Protein AF-A0A1G6GNS3-F1 (afdb_monomer_lite)

Radius of gyration: 24.08 Å; chains: 1; bounding box: 57×50×80 Å

InterPro domains:
  IPR011010 DNA breaking-rejoining enzyme, catalytic core [SSF56349] (171-302)

Structure (mmCIF, N/CA/C/O backbone):
data_AF-A0A1G6GNS3-F1
#
_entry.id   AF-A0A1G6GNS3-F1
#
loop_
_atom_site.group_PDB
_atom_site.id
_atom_site.type_symbol
_atom_site.label_atom_id
_atom_site.label_alt_id
_atom_site.label_comp_id
_atom_site.label_asym_id
_atom_site.label_entity_id
_atom_site.label_seq_id
_atom_site.pdbx_PDB_ins_code
_atom_site.Cartn_x
_atom_site.Cartn_y
_atom_site.Cartn_z
_atom_site.occupancy
_atom_site.B_iso_or_equiv
_atom_site.auth_seq_id
_atom_site.auth_comp_id
_atom_site.auth_asym_id
_atom_site.auth_atom_id
_atom_site.pdbx_PDB_model_num
ATOM 1 N N . MET A 1 1 ? 13.186 29.167 -55.379 1.00 39.12 1 MET A N 1
ATOM 2 C CA . MET A 1 1 ? 11.970 28.478 -54.895 1.00 39.12 1 MET A CA 1
ATOM 3 C C . MET A 1 1 ? 12.341 27.033 -54.637 1.00 39.12 1 MET A C 1
ATOM 5 O O . MET A 1 1 ? 12.667 26.324 -55.576 1.00 39.12 1 MET A O 1
ATOM 9 N N . THR A 1 2 ? 12.370 26.642 -53.368 1.00 31.67 2 THR A N 1
ATOM 10 C CA . THR A 1 2 ? 12.799 25.317 -52.894 1.00 31.67 2 THR A CA 1
ATOM 11 C C . THR A 1 2 ? 11.645 24.776 -52.049 1.00 31.67 2 THR A C 1
ATOM 13 O O . THR A 1 2 ? 11.100 25.558 -51.264 1.00 31.67 2 THR A O 1
ATOM 16 N N . PRO A 1 3 ? 11.202 23.516 -52.208 1.00 32.62 3 PRO A N 1
ATOM 17 C CA . PRO A 1 3 ? 10.013 23.041 -51.509 1.00 32.62 3 PRO A CA 1
ATOM 18 C C . PRO A 1 3 ? 10.276 22.935 -49.996 1.00 32.62 3 PRO A C 1
ATOM 20 O O . PRO A 1 3 ? 11.414 22.674 -49.586 1.00 32.62 3 PRO A O 1
ATOM 23 N N . PRO A 1 4 ? 9.255 23.136 -49.144 1.00 33.56 4 PRO A N 1
ATOM 24 C CA . PRO A 1 4 ? 9.417 23.011 -47.704 1.00 33.56 4 PRO A CA 1
ATOM 25 C C . PRO A 1 4 ? 9.643 21.542 -47.316 1.00 33.56 4 PRO A C 1
ATOM 27 O O . PRO A 1 4 ? 8.950 20.642 -47.788 1.00 33.56 4 PRO A O 1
ATOM 30 N N . ARG A 1 5 ? 10.617 21.301 -46.430 1.00 34.56 5 ARG A N 1
ATOM 31 C CA . ARG A 1 5 ? 10.851 19.988 -45.808 1.00 34.56 5 ARG A CA 1
ATOM 32 C C . ARG A 1 5 ? 9.683 19.615 -44.880 1.00 34.56 5 ARG A C 1
ATOM 34 O O . ARG A 1 5 ? 9.159 20.498 -44.195 1.00 34.56 5 ARG A O 1
ATOM 41 N N . PRO A 1 6 ? 9.308 18.326 -44.791 1.00 31.97 6 PRO A N 1
ATOM 42 C CA . PRO A 1 6 ? 8.280 17.882 -43.861 1.00 31.97 6 PRO A CA 1
ATOM 43 C C . PRO A 1 6 ? 8.752 18.067 -42.412 1.00 31.97 6 PRO A C 1
ATOM 45 O O . PRO A 1 6 ? 9.891 17.759 -42.060 1.00 31.97 6 PRO A O 1
ATOM 48 N N . ARG A 1 7 ? 7.857 18.589 -41.568 1.00 33.53 7 ARG A N 1
ATOM 49 C CA . ARG A 1 7 ? 8.043 18.710 -40.118 1.00 33.53 7 ARG A CA 1
ATOM 50 C C . ARG A 1 7 ? 7.998 17.312 -39.491 1.00 33.53 7 ARG A C 1
ATOM 52 O O . ARG A 1 7 ? 6.936 16.699 -39.454 1.00 33.53 7 ARG A O 1
ATOM 59 N N . SER A 1 8 ? 9.123 16.818 -38.975 1.00 32.62 8 SER A N 1
ATOM 60 C CA . SER A 1 8 ? 9.167 15.605 -38.151 1.00 32.62 8 SER A CA 1
ATOM 61 C C . SER A 1 8 ? 8.679 15.932 -36.738 1.00 32.62 8 SER A C 1
ATOM 63 O O . SER A 1 8 ? 9.403 16.520 -35.932 1.00 32.62 8 SER A O 1
ATOM 65 N N . GLY A 1 9 ? 7.415 15.608 -36.479 1.00 29.81 9 GLY A N 1
ATOM 66 C CA . GLY A 1 9 ? 6.782 15.728 -35.175 1.00 29.81 9 GLY A CA 1
ATOM 67 C C . GLY A 1 9 ? 7.290 14.696 -34.168 1.00 29.81 9 GLY A C 1
ATOM 68 O O . GLY A 1 9 ? 7.785 13.630 -34.518 1.00 29.81 9 GLY A O 1
ATOM 69 N N . THR A 1 10 ? 7.144 15.068 -32.899 1.00 29.89 10 THR A N 1
ATOM 70 C CA . THR A 1 10 ? 6.740 14.220 -31.770 1.00 29.89 10 THR A CA 1
ATOM 71 C C . THR A 1 10 ? 6.420 12.762 -32.110 1.00 29.89 10 THR A C 1
ATOM 73 O O . THR A 1 10 ? 5.576 12.515 -32.968 1.00 29.89 10 THR A O 1
ATOM 76 N N . TRP A 1 11 ? 6.971 11.823 -31.331 1.00 34.66 11 TRP A N 1
ATOM 77 C CA . TRP A 1 11 ? 6.455 10.457 -31.182 1.00 34.66 11 TRP A CA 1
ATOM 78 C C . TRP A 1 11 ? 5.027 10.488 -30.609 1.00 34.66 11 TRP A C 1
ATOM 80 O O . TRP A 1 11 ? 4.788 10.204 -29.439 1.00 34.66 11 TRP A O 1
ATOM 90 N N . GLY A 1 12 ? 4.074 10.902 -31.436 1.00 27.14 12 GLY A N 1
ATOM 91 C CA . GLY A 1 12 ? 2.729 10.377 -31.403 1.00 27.14 12 GLY A CA 1
ATOM 92 C C . GLY A 1 12 ? 2.806 9.048 -32.129 1.00 27.14 12 GLY A C 1
ATOM 93 O O . GLY A 1 12 ? 3.117 9.011 -33.316 1.00 27.14 12 GLY A O 1
ATOM 94 N N . VAL A 1 13 ? 2.583 7.957 -31.406 1.00 36.03 13 VAL A N 1
ATOM 95 C CA . VAL A 1 13 ? 2.235 6.689 -32.043 1.00 36.03 13 VAL A CA 1
ATOM 96 C C . VAL A 1 13 ? 0.993 6.981 -32.890 1.00 36.03 13 VAL A C 1
ATOM 98 O O . VAL A 1 13 ? -0.005 7.429 -32.319 1.00 36.03 13 VAL A O 1
ATOM 101 N N . PRO A 1 14 ? 1.016 6.798 -34.220 1.00 31.33 14 PRO A N 1
ATOM 102 C CA . PRO A 1 14 ? -0.222 6.789 -34.968 1.00 31.33 14 PRO A CA 1
ATOM 103 C C . PRO A 1 14 ? -1.010 5.581 -34.461 1.00 31.33 14 PRO A C 1
ATOM 105 O O . PRO A 1 14 ? -0.541 4.447 -34.554 1.00 31.33 14 PRO A O 1
ATOM 108 N N . GLU A 1 15 ? -2.202 5.808 -33.913 1.00 39.66 15 GLU A N 1
ATOM 109 C CA . GLU A 1 15 ? -3.208 4.760 -33.724 1.00 39.66 15 GLU A CA 1
ATOM 110 C C . GLU A 1 15 ? -3.749 4.309 -35.093 1.00 39.66 15 GLU A C 1
ATOM 112 O O . GLU A 1 15 ? -4.943 4.391 -35.363 1.00 39.66 15 GLU A O 1
ATOM 117 N N . SER A 1 16 ? -2.879 3.860 -35.999 1.00 43.25 16 SER A N 1
ATOM 118 C CA . SER A 1 16 ? -3.305 3.110 -37.175 1.00 43.25 16 SER A CA 1
ATOM 119 C C . SER A 1 16 ? -3.235 1.619 -36.853 1.00 43.25 16 SER A C 1
ATOM 121 O O . SER A 1 16 ? -2.296 1.138 -36.211 1.00 43.25 16 SER A O 1
ATOM 123 N N . ASN A 1 17 ? -4.245 0.868 -37.299 1.00 40.22 17 ASN A N 1
ATOM 124 C CA . ASN A 1 17 ? -4.285 -0.591 -37.161 1.00 40.22 17 ASN A CA 1
ATOM 125 C C . ASN A 1 17 ? -3.021 -1.262 -37.733 1.00 40.22 17 ASN A C 1
ATOM 127 O O . ASN A 1 17 ? -2.597 -2.296 -37.230 1.00 40.22 17 ASN A O 1
ATOM 131 N N . GLU A 1 18 ? -2.364 -0.641 -38.713 1.00 36.28 18 GLU A N 1
ATOM 132 C CA . GLU A 1 18 ? -1.145 -1.143 -39.356 1.00 36.28 18 GLU A CA 1
ATOM 133 C C . GLU A 1 18 ? 0.070 -1.195 -38.418 1.00 36.28 18 GLU A C 1
ATOM 135 O O . GLU A 1 18 ? 0.844 -2.149 -38.481 1.00 36.28 18 GLU A O 1
ATOM 140 N N . GLY A 1 19 ? 0.216 -0.236 -37.493 1.00 39.12 19 GLY A N 1
ATOM 141 C CA . GLY A 1 19 ? 1.306 -0.246 -36.509 1.00 39.12 19 GLY A CA 1
ATOM 142 C C . GLY A 1 19 ? 1.186 -1.402 -35.513 1.00 39.12 19 GLY A C 1
ATOM 143 O O . GLY A 1 19 ? 2.182 -2.041 -35.178 1.00 39.12 19 GLY A O 1
ATOM 144 N N . ARG A 1 20 ? -0.047 -1.735 -35.105 1.00 45.06 20 ARG A N 1
ATOM 145 C CA . ARG A 1 20 ? -0.324 -2.893 -34.238 1.00 45.06 20 ARG A CA 1
ATOM 146 C C . ARG A 1 20 ? -0.152 -4.216 -34.981 1.00 45.06 20 ARG A C 1
ATOM 148 O O . ARG A 1 20 ? 0.354 -5.165 -34.394 1.00 45.06 20 ARG A O 1
ATOM 155 N N . VAL A 1 21 ? -0.517 -4.274 -36.265 1.00 42.22 21 VAL A N 1
ATOM 156 C CA . VAL A 1 21 ? -0.348 -5.472 -37.107 1.00 42.22 21 VAL A CA 1
ATOM 157 C C . VAL A 1 21 ? 1.131 -5.752 -37.382 1.00 42.22 21 VAL A C 1
ATOM 159 O O . VAL A 1 21 ? 1.559 -6.890 -37.234 1.00 42.22 21 VAL A O 1
ATOM 162 N N . ALA A 1 22 ? 1.949 -4.736 -37.677 1.00 45.03 22 ALA A N 1
ATOM 163 C CA . ALA A 1 22 ? 3.393 -4.915 -37.849 1.00 45.03 22 ALA A CA 1
ATOM 164 C C . ALA A 1 22 ? 4.081 -5.382 -36.553 1.00 45.03 22 ALA A C 1
ATOM 166 O O . ALA A 1 22 ? 4.950 -6.254 -36.587 1.00 45.03 22 ALA A O 1
ATOM 167 N N . GLN A 1 23 ? 3.652 -4.851 -35.404 1.00 48.12 23 GLN A N 1
ATOM 168 C CA . GLN A 1 23 ? 4.145 -5.270 -34.095 1.00 48.12 23 GLN A CA 1
ATOM 169 C C . GLN A 1 23 ? 3.716 -6.717 -33.769 1.00 48.12 23 GLN A C 1
ATOM 171 O O . GLN A 1 23 ? 4.552 -7.521 -33.363 1.00 48.12 23 GLN A O 1
ATOM 176 N N . ALA A 1 24 ? 2.460 -7.090 -34.043 1.00 47.31 24 ALA A N 1
ATOM 177 C CA . ALA A 1 24 ? 1.925 -8.443 -33.842 1.00 47.31 24 ALA A CA 1
ATOM 178 C C . ALA A 1 24 ? 2.560 -9.500 -34.770 1.00 47.31 24 ALA A C 1
ATOM 180 O O . ALA A 1 24 ? 2.933 -10.582 -34.314 1.00 47.31 24 ALA A O 1
ATOM 181 N N . CYS A 1 25 ? 2.757 -9.181 -36.055 1.00 46.97 25 CYS A N 1
ATOM 182 C CA . CYS A 1 25 ? 3.444 -10.059 -37.007 1.00 46.97 25 CYS A CA 1
ATOM 183 C C . CYS A 1 25 ? 4.923 -10.265 -36.639 1.00 46.97 25 CYS A C 1
ATOM 185 O O . CYS A 1 25 ? 5.477 -11.334 -36.891 1.00 46.97 25 CYS A O 1
ATOM 187 N N . TYR A 1 26 ? 5.564 -9.272 -36.016 1.00 52.28 26 TYR A N 1
ATOM 188 C CA . TYR A 1 26 ? 6.960 -9.368 -35.595 1.00 52.28 26 TYR A CA 1
ATOM 189 C C . TYR A 1 26 ? 7.140 -10.146 -34.283 1.00 52.28 26 TYR A C 1
ATOM 191 O O . TYR A 1 26 ? 8.066 -10.954 -34.191 1.00 52.28 26 TYR A O 1
ATOM 199 N N . TYR A 1 27 ? 6.234 -9.989 -33.305 1.00 49.78 27 TYR A N 1
ATOM 200 C CA . TYR A 1 27 ? 6.202 -10.867 -32.126 1.00 49.78 27 TYR A CA 1
ATOM 201 C C . TYR A 1 27 ? 6.051 -12.335 -32.543 1.00 49.78 27 TYR A C 1
ATOM 203 O O . TYR A 1 27 ? 6.810 -13.172 -32.064 1.00 49.78 27 TYR A O 1
ATOM 211 N N . CYS A 1 28 ? 5.193 -12.640 -33.525 1.00 48.50 28 CYS A N 1
ATOM 212 C CA . CYS A 1 28 ? 5.084 -13.997 -34.075 1.00 48.50 28 CYS A CA 1
ATOM 213 C C . CYS A 1 28 ? 6.409 -14.524 -34.656 1.00 48.50 28 CYS A C 1
ATOM 215 O O . CYS A 1 28 ? 6.725 -15.695 -34.478 1.00 48.50 28 CYS A O 1
ATOM 217 N N . LEU A 1 29 ? 7.220 -13.685 -35.314 1.00 49.09 29 LEU A N 1
ATOM 218 C CA . LEU A 1 29 ? 8.494 -14.125 -35.900 1.00 49.09 29 LEU A CA 1
ATOM 219 C C . LEU A 1 29 ? 9.586 -14.381 -34.842 1.00 49.09 29 LEU A C 1
ATOM 221 O O . LEU A 1 29 ? 10.412 -15.274 -35.014 1.00 49.09 29 LEU A O 1
ATOM 225 N N . VAL A 1 30 ? 9.601 -13.600 -33.756 1.00 51.53 30 VAL A N 1
ATOM 226 C CA . VAL A 1 30 ? 10.566 -13.754 -32.651 1.00 51.53 30 VAL A CA 1
ATOM 227 C C . VAL A 1 30 ? 10.183 -14.917 -31.730 1.00 51.53 30 VAL A C 1
ATOM 229 O O . VAL A 1 30 ? 11.070 -15.631 -31.274 1.00 51.53 30 VAL A O 1
ATOM 232 N N . ILE A 1 31 ? 8.888 -15.162 -31.506 1.00 53.69 31 ILE A N 1
ATOM 233 C CA . ILE A 1 31 ? 8.391 -16.270 -30.671 1.00 53.69 31 ILE A CA 1
ATOM 234 C C . ILE A 1 31 ? 8.702 -17.639 -31.301 1.00 53.69 31 ILE A C 1
ATOM 236 O O . ILE A 1 31 ? 9.020 -18.586 -30.591 1.00 53.69 31 ILE A O 1
ATOM 240 N N . VAL A 1 32 ? 8.678 -17.752 -32.633 1.00 50.97 32 VAL A N 1
ATOM 241 C CA . VAL A 1 32 ? 8.806 -19.049 -33.330 1.00 50.97 32 VAL A CA 1
ATOM 242 C C . VAL A 1 32 ? 10.253 -19.573 -33.413 1.00 50.97 32 VAL A C 1
ATOM 244 O O . VAL A 1 32 ? 10.454 -20.757 -33.667 1.00 50.97 32 VAL A O 1
ATOM 247 N N . LEU A 1 33 ? 11.276 -18.738 -33.184 1.00 49.72 33 LEU A N 1
ATOM 248 C CA . LEU A 1 33 ? 12.686 -19.111 -33.421 1.00 49.72 33 LEU A CA 1
ATOM 249 C C . LEU A 1 33 ? 13.643 -18.818 -32.254 1.00 49.72 33 LEU A C 1
ATOM 251 O O . LEU A 1 33 ? 14.856 -18.959 -32.415 1.00 49.72 33 LEU A O 1
ATOM 255 N N . SER A 1 34 ? 13.136 -18.388 -31.099 1.00 55.75 34 SER A N 1
ATOM 256 C CA . SER A 1 34 ? 13.972 -17.872 -30.013 1.00 55.75 34 SER A CA 1
ATOM 257 C C . SER A 1 34 ? 13.914 -18.759 -28.762 1.00 55.75 34 SER A C 1
ATOM 259 O O . SER A 1 34 ? 12.841 -19.265 -28.438 1.00 55.75 34 SER A O 1
ATOM 261 N N . PRO A 1 35 ? 15.035 -18.965 -28.042 1.00 64.62 35 PRO A N 1
ATOM 262 C CA . PRO A 1 35 ? 15.033 -19.710 -26.786 1.00 64.62 35 PRO A CA 1
ATOM 263 C C . PRO A 1 35 ? 14.039 -19.109 -25.778 1.00 64.62 35 PRO A C 1
ATOM 265 O O . PRO A 1 35 ? 13.884 -17.888 -25.697 1.00 64.62 35 PRO A O 1
ATOM 268 N N . SER A 1 36 ? 13.390 -19.964 -24.986 1.00 74.56 36 SER A N 1
ATOM 269 C CA . SER A 1 36 ? 12.340 -19.626 -24.007 1.00 74.56 36 SER A CA 1
ATOM 270 C C . SER A 1 36 ? 12.796 -18.724 -22.847 1.00 74.56 36 SER A C 1
ATOM 272 O O . SER A 1 36 ? 12.014 -18.429 -21.950 1.00 74.56 36 SER A O 1
ATOM 274 N N . ASP A 1 37 ? 14.043 -18.256 -22.862 1.00 84.81 37 ASP A N 1
ATOM 275 C CA . ASP A 1 37 ? 14.637 -17.359 -21.872 1.00 84.81 37 ASP A CA 1
ATOM 276 C C . ASP A 1 37 ? 14.816 -15.913 -22.376 1.00 84.81 37 ASP A C 1
ATOM 278 O O . ASP A 1 37 ? 15.303 -15.060 -21.629 1.00 84.81 37 ASP A O 1
ATOM 282 N N . ARG A 1 38 ? 14.451 -15.601 -23.629 1.00 92.31 38 ARG A N 1
ATOM 283 C CA . ARG A 1 38 ? 14.590 -14.244 -24.187 1.00 92.31 38 ARG A CA 1
ATOM 284 C C . ARG A 1 38 ? 13.452 -13.338 -23.750 1.00 92.31 38 ARG A C 1
ATOM 286 O O . ARG A 1 38 ? 12.283 -13.715 -23.799 1.00 92.31 38 ARG A O 1
ATOM 293 N N . VAL A 1 39 ? 13.784 -12.087 -23.425 1.00 91.56 39 VAL A N 1
ATOM 294 C CA . VAL A 1 39 ? 12.813 -11.105 -22.905 1.00 91.56 39 VAL A CA 1
ATOM 295 C C . VAL A 1 39 ? 11.637 -10.913 -23.866 1.00 91.56 39 VAL A C 1
ATOM 297 O O . VAL A 1 39 ? 10.489 -10.976 -23.442 1.00 91.56 39 VAL A O 1
ATOM 300 N N . LEU A 1 40 ? 11.903 -10.726 -25.165 1.00 91.00 40 LEU A N 1
ATOM 301 C CA . LEU A 1 40 ? 10.845 -10.527 -26.167 1.00 91.00 40 LEU A CA 1
ATOM 302 C C . LEU A 1 40 ? 10.026 -11.788 -26.473 1.00 91.00 40 LEU A C 1
ATOM 304 O O . LEU A 1 40 ? 8.947 -11.654 -27.042 1.00 91.00 40 LEU A O 1
ATOM 308 N N . ALA A 1 41 ? 10.521 -12.977 -26.116 1.00 88.12 41 ALA A N 1
ATOM 309 C CA . ALA A 1 41 ? 9.776 -14.221 -26.275 1.00 88.12 41 ALA A CA 1
ATOM 310 C C . ALA A 1 41 ? 8.792 -14.433 -25.113 1.00 88.12 41 ALA A C 1
ATOM 312 O O . ALA A 1 41 ? 7.656 -14.814 -25.353 1.00 88.12 41 ALA A O 1
ATOM 313 N N . VAL A 1 42 ? 9.198 -14.131 -23.872 1.00 91.50 42 VAL A N 1
ATOM 314 C CA . VAL A 1 42 ? 8.368 -14.385 -22.676 1.00 91.50 42 VAL A CA 1
ATOM 315 C C . VAL A 1 42 ? 7.440 -13.229 -22.299 1.00 91.50 42 VAL A C 1
ATOM 317 O O . VAL A 1 42 ? 6.411 -13.438 -21.663 1.00 91.50 42 VAL A O 1
ATOM 320 N N . LEU A 1 43 ? 7.804 -11.987 -22.633 1.00 92.00 43 LEU A N 1
ATOM 321 C CA . LEU A 1 43 ? 7.079 -10.809 -22.154 1.00 92.00 43 LEU A CA 1
ATOM 322 C C . LEU A 1 43 ? 5.609 -10.749 -22.611 1.00 92.00 43 LEU A C 1
ATOM 324 O O . LEU A 1 43 ? 4.790 -10.395 -21.764 1.00 92.00 43 LEU A O 1
ATOM 328 N N . PRO A 1 44 ? 5.241 -11.072 -23.870 1.00 91.81 44 PRO A N 1
ATOM 329 C CA . PRO A 1 44 ? 3.843 -11.029 -24.307 1.00 91.81 44 PRO A CA 1
ATOM 330 C C . PRO A 1 44 ? 2.928 -11.911 -23.451 1.00 91.81 44 PRO A C 1
ATOM 332 O O . PRO A 1 44 ? 1.965 -11.404 -22.881 1.00 91.81 44 PRO A O 1
ATOM 335 N N . ASP A 1 45 ? 3.299 -13.177 -23.245 1.00 89.12 45 ASP A N 1
ATOM 336 C CA . ASP A 1 45 ? 2.512 -14.130 -22.452 1.00 89.12 45 ASP A CA 1
ATOM 337 C C . ASP A 1 45 ? 2.360 -13.668 -20.995 1.00 89.12 45 ASP A C 1
ATOM 339 O O . ASP A 1 45 ? 1.276 -13.730 -20.411 1.00 89.12 45 ASP A O 1
ATOM 343 N N . LEU A 1 46 ? 3.432 -13.126 -20.405 1.00 90.38 46 LEU A N 1
ATOM 344 C CA . LEU A 1 46 ? 3.396 -12.579 -19.045 1.00 90.38 46 LEU A CA 1
ATOM 345 C C . LEU A 1 46 ? 2.513 -11.328 -18.933 1.00 90.38 46 LEU A C 1
ATOM 347 O O . LEU A 1 46 ? 1.898 -11.089 -17.889 1.00 90.38 46 LEU A O 1
ATOM 351 N N . ILE A 1 47 ? 2.475 -10.496 -19.975 1.00 91.69 47 ILE A N 1
ATOM 352 C CA . ILE A 1 47 ? 1.627 -9.303 -20.038 1.00 91.69 47 ILE A CA 1
ATOM 353 C C . ILE A 1 47 ? 0.158 -9.692 -20.208 1.00 91.69 47 ILE A C 1
ATOM 355 O O . ILE A 1 47 ? -0.691 -9.115 -19.520 1.00 91.69 47 ILE A O 1
ATOM 359 N N . ASP A 1 48 ? -0.134 -10.695 -21.031 1.00 86.94 48 ASP A N 1
ATOM 360 C CA . ASP A 1 48 ? -1.479 -11.237 -21.202 1.00 86.94 48 ASP A CA 1
ATOM 361 C C . ASP A 1 48 ? -1.986 -11.862 -19.896 1.00 86.94 48 ASP A C 1
ATOM 363 O O . ASP A 1 48 ? -3.068 -11.498 -19.420 1.00 86.94 48 ASP A O 1
ATOM 367 N N . GLU A 1 49 ? -1.169 -12.680 -19.222 1.00 81.69 49 GLU A N 1
ATOM 368 C CA . GLU A 1 49 ? -1.492 -13.225 -17.897 1.00 81.69 49 GLU A CA 1
ATOM 369 C C . GLU A 1 49 ? -1.758 -12.100 -16.882 1.00 81.69 49 GLU A C 1
ATOM 371 O O . GLU A 1 49 ? -2.747 -12.118 -16.143 1.00 81.69 49 GLU A O 1
ATOM 376 N N . LEU A 1 50 ? -0.910 -11.068 -16.860 1.00 81.19 50 LEU A N 1
ATOM 377 C CA . LEU A 1 50 ? -1.081 -9.928 -15.966 1.00 81.19 50 LEU A CA 1
ATOM 378 C C . LEU A 1 50 ? -2.368 -9.148 -16.256 1.00 81.19 50 LEU A C 1
ATOM 380 O O . LEU A 1 50 ? -3.021 -8.684 -15.320 1.00 81.19 50 LEU A O 1
ATOM 384 N N . SER A 1 51 ? -2.731 -8.984 -17.528 1.00 80.38 51 SER A N 1
ATOM 385 C CA . SER A 1 51 ? -3.904 -8.215 -17.950 1.00 80.38 51 SER A CA 1
ATOM 386 C C . SER A 1 51 ? -5.218 -8.787 -17.413 1.00 80.38 51 SER A C 1
ATOM 388 O O . SER A 1 51 ? -6.140 -8.026 -17.126 1.00 80.38 51 SER A O 1
ATOM 390 N N . SER A 1 52 ? -5.276 -10.103 -17.190 1.00 75.44 52 SER A N 1
ATOM 391 C CA . SER A 1 52 ? -6.450 -10.769 -16.617 1.00 75.44 52 SER A CA 1
ATOM 392 C C . SER A 1 52 ? -6.637 -10.516 -15.113 1.00 75.44 52 SER A C 1
ATOM 394 O O . SER A 1 52 ? -7.741 -10.675 -14.597 1.00 75.44 52 SER A O 1
ATOM 396 N N . HIS A 1 53 ? -5.599 -10.039 -14.414 1.00 73.19 53 HIS A N 1
ATOM 397 C CA . HIS A 1 53 ? -5.608 -9.859 -12.954 1.00 73.19 53 HIS A CA 1
ATOM 398 C C . HIS A 1 53 ? -5.245 -8.438 -12.488 1.00 73.19 53 HIS A C 1
ATOM 400 O O . HIS A 1 53 ? -5.293 -8.144 -11.291 1.00 73.19 53 HIS A O 1
ATOM 406 N N . ALA A 1 54 ? -4.856 -7.540 -13.396 1.00 72.50 54 ALA A N 1
ATOM 407 C CA . ALA A 1 54 ? -4.408 -6.188 -13.072 1.00 72.50 54 ALA A CA 1
ATOM 408 C C . ALA A 1 54 ? -5.059 -5.121 -13.960 1.00 72.50 54 ALA A C 1
ATOM 410 O O . ALA A 1 54 ? -5.592 -5.385 -15.032 1.00 72.50 54 ALA A O 1
ATOM 411 N N . SER A 1 55 ? -5.000 -3.863 -13.512 1.00 77.94 55 SER A N 1
ATOM 412 C CA . SER A 1 55 ? -5.518 -2.744 -14.304 1.00 77.94 55 SER A CA 1
ATOM 413 C C . SER A 1 55 ? -4.689 -2.516 -15.572 1.00 77.94 55 SER A C 1
ATOM 415 O O . SER A 1 55 ? -3.463 -2.634 -15.540 1.00 77.94 55 SER A O 1
ATOM 417 N N . SER A 1 56 ? -5.328 -2.048 -16.648 1.00 73.69 56 SER A N 1
ATOM 418 C CA . SER A 1 56 ? -4.652 -1.693 -17.908 1.00 73.69 56 SER A CA 1
ATOM 419 C C . SER A 1 56 ? -3.496 -0.701 -17.721 1.00 73.69 56 SER A C 1
ATOM 421 O O . SER A 1 56 ? -2.479 -0.782 -18.407 1.00 73.69 56 SER A O 1
ATOM 423 N N . SER A 1 57 ? -3.611 0.215 -16.753 1.00 76.31 57 SER A N 1
ATOM 424 C CA . SER A 1 57 ? -2.536 1.145 -16.398 1.00 76.31 57 SER A CA 1
ATOM 425 C C . SER A 1 57 ? -1.323 0.432 -15.802 1.00 76.31 57 SER A C 1
ATOM 427 O O . SER A 1 57 ? -0.199 0.834 -16.084 1.00 76.31 57 SER A O 1
ATOM 429 N N . THR A 1 58 ? -1.535 -0.581 -14.962 1.00 77.81 58 THR A N 1
ATOM 430 C CA . THR A 1 58 ? -0.457 -1.377 -14.361 1.00 77.81 58 THR A CA 1
ATOM 431 C C . THR A 1 58 ? 0.235 -2.216 -15.424 1.00 77.81 58 THR A C 1
ATOM 433 O O . THR A 1 58 ? 1.462 -2.220 -15.483 1.00 77.81 58 THR A O 1
ATOM 436 N N . THR A 1 59 ? -0.543 -2.862 -16.293 1.00 83.75 59 THR A N 1
ATOM 437 C CA . THR A 1 59 ? -0.034 -3.663 -17.410 1.00 83.75 59 THR A CA 1
ATOM 438 C C . THR A 1 59 ? 0.863 -2.826 -18.319 1.00 83.75 59 THR A C 1
ATOM 440 O O . THR A 1 59 ? 2.047 -3.131 -18.454 1.00 83.75 59 THR A O 1
ATOM 443 N N . ARG A 1 60 ? 0.360 -1.683 -18.809 1.00 83.62 60 ARG A N 1
ATOM 444 C CA . ARG A 1 60 ? 1.148 -0.752 -19.636 1.00 83.62 60 ARG A CA 1
ATOM 445 C C . ARG A 1 60 ? 2.387 -0.230 -18.924 1.00 83.62 60 ARG A C 1
ATOM 447 O O . ARG A 1 60 ? 3.423 -0.049 -19.548 1.00 83.62 60 ARG A O 1
ATOM 454 N N . GLN A 1 61 ? 2.295 0.040 -17.622 1.00 85.75 61 GLN A N 1
ATOM 455 C CA . GLN A 1 61 ? 3.437 0.532 -16.854 1.00 85.75 61 GLN A CA 1
ATOM 456 C C . GLN A 1 61 ? 4.561 -0.507 -16.774 1.00 85.75 61 GLN A C 1
ATOM 458 O O . GLN A 1 61 ? 5.729 -0.130 -16.868 1.00 85.75 61 GLN A O 1
ATOM 463 N N . ARG A 1 62 ? 4.231 -1.794 -16.611 1.00 91.00 62 ARG A N 1
ATOM 464 C CA . ARG A 1 62 ? 5.232 -2.869 -16.578 1.00 91.00 62 ARG A CA 1
ATOM 465 C C . ARG A 1 62 ? 5.831 -3.129 -17.949 1.00 91.00 62 ARG A C 1
ATOM 467 O O . ARG A 1 62 ? 7.052 -3.173 -18.061 1.00 91.00 62 ARG A O 1
ATOM 474 N N . GLU A 1 63 ? 4.991 -3.211 -18.973 1.00 93.12 63 GLU A N 1
ATOM 475 C CA . GLU A 1 63 ? 5.426 -3.352 -20.362 1.00 93.12 63 GLU A CA 1
ATOM 476 C C . GLU A 1 63 ? 6.383 -2.219 -20.760 1.00 93.12 63 GLU A C 1
ATOM 478 O O . GLU A 1 63 ? 7.494 -2.471 -21.226 1.00 93.12 63 GLU A O 1
ATOM 483 N N . TRP A 1 64 ? 6.003 -0.969 -20.480 1.00 93.88 64 TRP A N 1
ATOM 484 C CA . TRP A 1 64 ? 6.833 0.210 -20.727 1.00 93.88 64 TRP A CA 1
ATOM 485 C C . TRP A 1 64 ? 8.170 0.154 -19.982 1.00 93.88 64 TRP A C 1
ATOM 487 O O . TRP A 1 64 ? 9.217 0.446 -20.559 1.00 93.88 64 TRP A O 1
ATOM 497 N N . ALA A 1 65 ? 8.154 -0.217 -18.701 1.00 93.75 65 ALA A N 1
ATOM 498 C CA . ALA A 1 65 ? 9.363 -0.268 -17.892 1.00 93.75 65 ALA A CA 1
ATOM 499 C C . ALA A 1 65 ? 10.335 -1.364 -18.350 1.00 93.75 65 ALA A C 1
ATOM 501 O O . ALA A 1 65 ? 11.542 -1.129 -18.343 1.00 93.75 65 ALA A O 1
ATOM 502 N N . ILE A 1 66 ? 9.836 -2.536 -18.748 1.00 95.50 66 ILE A N 1
ATOM 503 C CA . ILE A 1 66 ? 10.675 -3.653 -19.207 1.00 95.50 66 ILE A CA 1
ATOM 504 C C . ILE A 1 66 ? 11.202 -3.376 -20.612 1.00 95.50 66 ILE A C 1
ATOM 506 O O . ILE A 1 66 ? 12.396 -3.519 -20.857 1.00 95.50 66 ILE A O 1
ATOM 510 N N . THR A 1 67 ? 10.347 -2.888 -21.511 1.00 92.75 67 THR A N 1
ATOM 511 C CA . THR A 1 67 ? 10.763 -2.510 -22.868 1.00 92.75 67 THR A CA 1
ATOM 512 C C . THR A 1 67 ? 11.785 -1.374 -22.832 1.00 92.75 67 THR A C 1
ATOM 514 O O . THR A 1 67 ? 12.778 -1.418 -23.550 1.00 92.75 67 THR A O 1
ATOM 517 N N . GLY A 1 68 ? 11.604 -0.393 -21.941 1.00 92.81 68 GLY A N 1
ATOM 518 C CA . GLY A 1 68 ? 12.579 0.676 -21.729 1.00 92.81 68 GLY A CA 1
ATOM 519 C C . GLY A 1 68 ? 13.909 0.190 -21.145 1.00 92.81 68 GLY A C 1
ATOM 520 O O . GLY A 1 68 ? 14.950 0.741 -21.487 1.00 92.81 68 GLY A O 1
ATOM 521 N N . ALA A 1 69 ? 13.897 -0.846 -20.300 1.00 95.25 69 ALA A N 1
ATOM 522 C CA . ALA A 1 69 ? 15.126 -1.461 -19.793 1.00 95.25 69 ALA A CA 1
ATOM 523 C C . ALA A 1 69 ? 15.884 -2.168 -20.917 1.00 95.25 69 ALA A C 1
ATOM 525 O O . ALA A 1 69 ? 17.097 -2.039 -21.028 1.00 95.25 69 ALA A O 1
ATOM 526 N N . LEU A 1 70 ? 15.149 -2.876 -21.773 1.00 94.50 70 LEU A N 1
ATOM 527 C CA . LEU A 1 70 ? 15.688 -3.609 -22.908 1.00 94.50 70 LEU A CA 1
ATOM 528 C C . LEU A 1 70 ? 16.292 -2.681 -23.976 1.00 94.50 70 LEU A C 1
ATOM 530 O O . LEU A 1 70 ? 17.380 -2.943 -24.492 1.00 94.50 70 LEU A O 1
ATOM 534 N N . ASP A 1 71 ? 15.612 -1.577 -24.279 1.00 92.06 71 ASP A N 1
ATOM 535 C CA . ASP A 1 71 ? 16.116 -0.540 -25.185 1.00 92.06 71 ASP A CA 1
ATOM 536 C C . ASP A 1 71 ? 17.388 0.122 -24.630 1.00 92.06 71 ASP A C 1
ATOM 538 O O . ASP A 1 71 ? 18.397 0.220 -25.329 1.00 92.06 71 ASP A O 1
ATOM 542 N N . HIS A 1 72 ? 17.385 0.475 -23.339 1.00 93.88 72 HIS A N 1
ATOM 543 C CA . HIS A 1 72 ? 18.557 1.036 -22.658 1.00 93.88 72 HIS A CA 1
ATOM 544 C C . HIS A 1 72 ? 19.742 0.064 -22.646 1.00 93.88 72 HIS A C 1
ATOM 546 O O . HIS A 1 72 ? 20.850 0.446 -23.017 1.00 93.88 72 HIS A O 1
ATOM 552 N N . TYR A 1 73 ? 19.508 -1.204 -22.295 1.00 94.75 73 TYR A N 1
ATOM 553 C CA . TYR A 1 73 ? 20.536 -2.251 -22.268 1.00 94.75 73 TYR A CA 1
ATOM 554 C C . TYR A 1 73 ? 21.192 -2.449 -23.640 1.00 94.75 73 TYR A C 1
ATOM 556 O O . TYR A 1 73 ? 22.401 -2.637 -23.746 1.00 94.75 73 TYR A O 1
ATOM 564 N N . THR A 1 74 ? 20.398 -2.361 -24.708 1.00 93.44 74 THR A N 1
ATOM 565 C CA . THR A 1 74 ? 20.889 -2.474 -26.089 1.00 93.44 74 THR A CA 1
ATOM 566 C C . THR A 1 74 ? 21.376 -1.148 -26.671 1.00 93.44 74 THR A C 1
ATOM 568 O O . THR A 1 74 ? 21.776 -1.114 -27.832 1.00 93.44 74 THR A O 1
ATOM 571 N N . GLN A 1 75 ? 21.354 -0.061 -25.893 1.00 89.88 75 GLN A N 1
ATOM 572 C CA . GLN A 1 75 ? 21.736 1.292 -26.312 1.00 89.88 75 GLN A CA 1
ATOM 573 C C . GLN A 1 75 ? 21.003 1.763 -27.582 1.00 89.88 75 GLN A C 1
ATOM 575 O O . GLN A 1 75 ? 21.561 2.494 -28.401 1.00 89.88 75 GLN A O 1
ATOM 580 N N . GLY A 1 76 ? 19.761 1.315 -27.783 1.00 79.56 76 GLY A N 1
ATOM 581 C CA . GLY A 1 76 ? 18.986 1.629 -28.982 1.00 79.56 76 GLY A CA 1
ATOM 582 C C . GLY A 1 76 ? 19.509 0.978 -30.269 1.00 79.56 76 GLY A C 1
ATOM 583 O O . GLY A 1 76 ? 19.150 1.422 -31.360 1.00 79.56 76 GLY A O 1
ATOM 584 N N . ALA A 1 77 ? 20.313 -0.094 -30.188 1.00 80.50 77 ALA A N 1
ATOM 585 C CA . ALA A 1 77 ? 20.849 -0.840 -31.341 1.00 80.50 77 ALA A CA 1
ATOM 586 C C . ALA A 1 77 ? 19.777 -1.558 -32.201 1.00 80.50 77 ALA A C 1
ATOM 588 O O . ALA A 1 77 ? 20.097 -2.317 -33.122 1.00 80.50 77 ALA A O 1
ATOM 589 N N . GLY A 1 78 ? 18.496 -1.307 -31.925 1.00 81.75 78 GLY A N 1
ATOM 590 C CA . GLY A 1 78 ? 17.354 -1.781 -32.690 1.00 81.75 78 GLY A CA 1
ATOM 591 C C . GLY A 1 78 ? 16.867 -3.169 -32.278 1.00 81.75 78 GLY A C 1
ATOM 592 O O . GLY A 1 78 ? 17.480 -3.898 -31.498 1.00 81.75 78 GLY A O 1
ATOM 593 N N . VAL A 1 79 ? 15.730 -3.561 -32.851 1.00 80.94 79 VAL A N 1
ATOM 594 C CA . VAL A 1 79 ? 14.946 -4.714 -32.379 1.00 80.94 79 VAL A CA 1
ATOM 595 C C . VAL A 1 79 ? 15.695 -6.050 -32.497 1.00 80.94 79 VAL A C 1
ATOM 597 O O . VAL A 1 79 ? 15.540 -6.926 -31.651 1.00 80.94 79 VAL A O 1
ATOM 600 N N . LYS A 1 80 ? 16.584 -6.201 -33.490 1.00 83.94 80 LYS A N 1
ATOM 601 C CA . LYS A 1 80 ? 17.428 -7.403 -33.626 1.00 83.94 80 LYS A CA 1
ATOM 602 C C . LYS A 1 80 ? 18.385 -7.590 -32.445 1.00 83.94 80 LYS A C 1
ATOM 604 O O . LYS A 1 80 ? 18.648 -8.729 -32.072 1.00 83.94 80 LYS A O 1
ATOM 609 N N . ALA A 1 81 ? 18.912 -6.502 -31.881 1.00 87.12 81 ALA A N 1
ATOM 610 C CA . ALA A 1 81 ? 19.752 -6.566 -30.690 1.00 87.12 81 ALA A CA 1
ATOM 611 C C . ALA A 1 81 ? 18.903 -6.919 -29.461 1.00 87.12 81 ALA A C 1
ATOM 613 O O . ALA A 1 81 ? 19.255 -7.830 -28.719 1.00 87.12 81 ALA A O 1
ATOM 614 N N . MET A 1 82 ? 17.736 -6.282 -29.316 1.00 89.81 82 MET A N 1
ATOM 615 C CA . MET A 1 82 ? 16.779 -6.559 -28.235 1.00 89.81 82 MET A CA 1
ATOM 616 C C . MET A 1 82 ? 16.317 -8.024 -28.211 1.00 89.81 82 MET A C 1
ATOM 618 O O . MET A 1 82 ? 16.243 -8.631 -27.147 1.00 89.81 82 MET A O 1
ATOM 622 N N . ALA A 1 83 ? 16.069 -8.629 -29.377 1.00 87.50 83 ALA A N 1
ATOM 623 C CA . ALA A 1 83 ? 15.653 -10.030 -29.491 1.00 87.50 83 ALA A CA 1
ATOM 624 C C . ALA A 1 83 ? 16.701 -11.032 -28.973 1.00 87.50 83 ALA A C 1
ATOM 626 O O . ALA A 1 83 ? 16.360 -12.171 -28.658 1.00 87.50 83 ALA A O 1
ATOM 627 N N . ARG A 1 84 ? 17.969 -10.617 -28.867 1.00 89.75 84 ARG A N 1
ATOM 628 C CA . ARG A 1 84 ? 19.066 -11.440 -28.344 1.00 89.75 84 ARG A CA 1
ATOM 629 C C . ARG A 1 84 ? 19.277 -11.280 -26.844 1.00 89.75 84 ARG A C 1
ATOM 631 O O . ARG A 1 84 ? 20.161 -11.932 -26.314 1.00 89.75 84 ARG A O 1
ATOM 638 N N . VAL A 1 85 ? 18.523 -10.451 -26.136 1.00 93.88 85 VAL A N 1
ATOM 639 C CA . VAL A 1 85 ? 18.737 -10.262 -24.694 1.00 93.88 85 VAL A CA 1
ATOM 640 C C . VAL A 1 85 ? 17.984 -11.342 -23.917 1.00 93.88 85 VAL A C 1
ATOM 642 O O . VAL A 1 85 ? 16.770 -11.505 -24.095 1.00 93.88 85 VAL A O 1
ATOM 645 N N . THR A 1 86 ? 18.692 -12.108 -23.079 1.00 95.50 86 THR A N 1
ATOM 646 C CA . THR A 1 86 ? 18.035 -13.031 -22.139 1.00 95.50 86 THR A CA 1
ATOM 647 C C . THR A 1 86 ? 17.438 -12.267 -20.962 1.00 95.50 86 THR A C 1
ATOM 649 O O . THR A 1 86 ? 17.843 -11.145 -20.644 1.00 95.50 86 THR A O 1
ATOM 652 N N . VAL A 1 87 ? 16.478 -12.879 -20.273 1.00 94.88 87 VAL A N 1
ATOM 653 C CA . VAL A 1 87 ? 15.956 -12.333 -19.019 1.00 94.88 87 VAL A CA 1
ATOM 654 C C . VAL A 1 87 ? 17.063 -12.244 -17.959 1.00 94.88 87 VAL A C 1
ATOM 656 O O . VAL A 1 87 ? 17.113 -11.258 -17.228 1.00 94.88 87 VAL A O 1
ATOM 659 N N . ALA A 1 88 ? 17.986 -13.212 -17.914 1.00 94.31 88 ALA A N 1
ATOM 660 C CA . ALA A 1 88 ? 19.122 -13.197 -16.992 1.00 94.31 88 ALA A CA 1
ATOM 661 C C . ALA A 1 88 ? 20.072 -12.012 -17.250 1.00 94.31 88 ALA A C 1
ATOM 663 O O . ALA A 1 88 ? 20.473 -11.333 -16.306 1.00 94.31 88 ALA A O 1
ATOM 664 N N . ASP A 1 89 ? 20.371 -11.706 -18.517 1.00 95.31 89 ASP A N 1
ATOM 665 C CA . ASP A 1 89 ? 21.211 -10.561 -18.893 1.00 95.31 89 ASP A CA 1
ATOM 666 C C . ASP A 1 89 ? 20.578 -9.239 -18.441 1.00 95.31 89 ASP A C 1
ATOM 668 O O . ASP A 1 89 ? 21.234 -8.409 -17.800 1.00 95.31 89 ASP A O 1
ATOM 672 N N . LEU A 1 90 ? 19.280 -9.069 -18.729 1.00 95.88 90 LEU A N 1
ATOM 673 C CA . LEU A 1 90 ? 18.526 -7.858 -18.396 1.00 95.88 90 LEU A CA 1
ATOM 674 C C . LEU A 1 90 ? 18.386 -7.654 -16.878 1.00 95.88 90 LEU A C 1
ATOM 676 O O . LEU A 1 90 ? 18.345 -6.516 -16.409 1.00 95.88 90 LEU A O 1
ATOM 680 N N . LEU A 1 91 ? 18.300 -8.748 -16.116 1.00 95.38 91 LEU A N 1
ATOM 681 C CA . LEU A 1 91 ? 18.165 -8.737 -14.658 1.00 95.38 91 LEU A CA 1
ATOM 682 C C . LEU A 1 91 ? 19.500 -8.833 -13.911 1.00 95.38 91 LEU A C 1
ATOM 684 O O . LEU A 1 91 ? 19.500 -8.829 -12.678 1.00 95.38 91 LEU A O 1
ATOM 688 N N . SER A 1 92 ? 20.631 -8.887 -14.619 1.00 94.00 92 SER A N 1
ATOM 689 C CA . SER A 1 92 ? 21.944 -8.874 -13.976 1.00 94.00 92 SER A CA 1
ATOM 690 C C . SER A 1 92 ? 22.096 -7.628 -13.082 1.00 94.00 92 SER A C 1
ATOM 692 O O . SER A 1 92 ? 21.624 -6.545 -13.452 1.00 94.00 92 SER A O 1
ATOM 694 N N . PRO A 1 93 ? 22.760 -7.726 -11.912 1.00 90.88 93 PRO A N 1
ATOM 695 C CA . PRO A 1 93 ? 22.881 -6.598 -10.986 1.00 90.88 93 PRO A CA 1
ATOM 696 C C . PRO A 1 93 ? 23.423 -5.323 -11.645 1.00 90.88 93 PRO A C 1
ATOM 698 O O . PRO A 1 93 ? 22.904 -4.236 -11.401 1.00 90.88 93 PRO A O 1
ATOM 701 N N . ALA A 1 94 ? 24.406 -5.470 -12.540 1.00 91.56 94 ALA A N 1
ATOM 702 C CA . ALA A 1 94 ? 24.992 -4.362 -13.287 1.00 91.56 94 ALA A CA 1
ATOM 703 C C . ALA A 1 94 ? 23.988 -3.701 -14.249 1.00 91.56 94 ALA A C 1
ATOM 705 O O . ALA A 1 94 ? 23.878 -2.476 -14.260 1.00 91.56 94 ALA A O 1
ATOM 706 N N . ALA A 1 95 ? 23.220 -4.490 -15.012 1.00 94.44 95 ALA A N 1
ATOM 707 C CA . ALA A 1 95 ? 22.215 -3.967 -15.941 1.00 94.44 95 ALA A CA 1
ATOM 708 C C . ALA A 1 95 ? 21.098 -3.214 -15.209 1.00 94.44 95 ALA A C 1
ATOM 710 O O . ALA A 1 95 ? 20.708 -2.114 -15.607 1.00 94.44 95 ALA A O 1
ATOM 711 N N . VAL A 1 96 ? 20.611 -3.786 -14.104 1.00 93.88 96 VAL A N 1
ATOM 712 C CA . VAL A 1 96 ? 19.564 -3.165 -13.290 1.00 93.88 96 VAL A CA 1
ATOM 713 C C . VAL A 1 96 ? 20.067 -1.872 -12.651 1.00 93.88 96 VAL A C 1
ATOM 715 O O . VAL A 1 96 ? 19.363 -0.861 -12.689 1.00 93.88 96 VAL A O 1
ATOM 718 N N . GLN A 1 97 ? 21.279 -1.878 -12.090 1.00 91.69 97 GLN A N 1
ATOM 719 C CA . GLN A 1 97 ? 21.875 -0.693 -11.479 1.00 91.69 97 GLN A CA 1
ATOM 720 C C . GLN A 1 97 ? 22.071 0.431 -12.502 1.00 91.69 97 GLN A C 1
ATOM 722 O O . GLN A 1 97 ? 21.653 1.557 -12.232 1.00 91.69 97 GLN A O 1
ATOM 727 N N . ASP A 1 98 ? 22.642 0.136 -13.675 1.00 94.12 98 ASP A N 1
ATOM 728 C CA . ASP A 1 98 ? 22.856 1.143 -14.720 1.00 94.12 98 ASP A CA 1
ATOM 729 C C . ASP A 1 98 ? 21.530 1.726 -15.226 1.00 94.12 98 ASP A C 1
ATOM 731 O O . ASP A 1 98 ? 21.374 2.944 -15.315 1.00 94.12 98 ASP A O 1
ATOM 735 N N . TYR A 1 99 ? 20.524 0.884 -15.467 1.00 94.88 99 TYR A N 1
ATOM 736 C CA . TYR A 1 99 ? 19.214 1.347 -15.918 1.00 94.88 99 TYR A CA 1
ATOM 737 C C . TYR A 1 99 ? 18.503 2.244 -14.892 1.00 94.88 99 TYR A C 1
ATOM 739 O O . TYR A 1 99 ? 17.928 3.280 -15.242 1.00 94.88 99 TYR A O 1
ATOM 747 N N . LEU A 1 100 ? 18.537 1.878 -13.607 1.00 92.44 100 LEU A N 1
ATOM 748 C CA . LEU A 1 100 ? 17.916 2.677 -12.548 1.00 92.44 100 LEU A CA 1
ATOM 749 C C . LEU A 1 100 ? 18.693 3.972 -12.267 1.00 92.44 100 LEU A C 1
ATOM 751 O O . LEU A 1 100 ? 18.069 5.003 -11.990 1.00 92.44 100 LEU A O 1
ATOM 755 N N . ALA A 1 101 ? 20.023 3.952 -12.390 1.00 90.06 101 ALA A N 1
ATOM 756 C CA . ALA A 1 101 ? 20.851 5.155 -12.345 1.00 90.06 101 ALA A CA 1
ATOM 757 C C . ALA A 1 101 ? 20.511 6.090 -13.514 1.00 90.06 101 ALA A C 1
ATOM 759 O O . ALA A 1 101 ? 20.193 7.257 -13.293 1.00 90.06 101 ALA A O 1
ATOM 760 N N . ALA A 1 102 ? 20.428 5.560 -14.738 1.00 89.69 102 ALA A N 1
ATOM 761 C CA . ALA A 1 102 ? 20.023 6.313 -15.922 1.00 89.69 102 ALA A CA 1
ATOM 762 C C . ALA A 1 102 ? 18.622 6.931 -15.775 1.00 89.69 102 ALA A C 1
ATOM 764 O O . ALA A 1 102 ? 18.392 8.063 -16.209 1.00 89.69 102 ALA A O 1
ATOM 765 N N . ALA A 1 103 ? 17.678 6.225 -15.145 1.00 90.56 103 ALA A N 1
ATOM 766 C CA . ALA A 1 103 ? 16.354 6.765 -14.839 1.00 90.56 103 ALA A CA 1
ATOM 767 C C . ALA A 1 103 ? 16.439 7.938 -13.852 1.00 90.56 103 ALA A C 1
ATOM 769 O O . ALA A 1 103 ? 15.870 9.004 -14.092 1.00 90.56 103 ALA A O 1
ATOM 770 N N . THR A 1 104 ? 17.179 7.749 -12.760 1.00 86.50 104 THR A N 1
ATOM 771 C CA . THR A 1 104 ? 17.364 8.753 -11.702 1.00 86.50 104 THR A CA 1
ATOM 772 C C . THR A 1 104 ? 18.024 10.014 -12.249 1.00 86.50 104 THR A C 1
ATOM 774 O O . THR A 1 104 ? 17.565 11.120 -11.987 1.00 86.50 104 THR A O 1
ATOM 777 N N . GLU A 1 105 ? 19.035 9.850 -13.094 1.00 87.44 105 GLU A N 1
ATOM 778 C CA . GLU A 1 105 ? 19.754 10.935 -13.756 1.00 87.44 105 GLU A CA 1
ATOM 779 C C . GLU A 1 105 ? 18.958 11.558 -14.910 1.00 87.44 105 GLU A C 1
ATOM 781 O O . GLU A 1 105 ? 19.404 12.535 -15.492 1.00 87.44 105 GLU A O 1
ATOM 786 N N . GLY A 1 106 ? 17.787 11.021 -15.274 1.00 86.38 106 GLY A N 1
ATOM 787 C CA . GLY A 1 106 ? 16.967 11.534 -16.375 1.00 86.38 106 GLY A CA 1
ATOM 788 C C . GLY A 1 106 ? 17.493 11.196 -17.776 1.00 86.38 106 GLY A C 1
ATOM 789 O O . GLY A 1 106 ? 16.927 11.668 -18.766 1.00 86.38 106 GLY A O 1
ATOM 790 N N . ARG A 1 107 ? 18.526 10.348 -17.890 1.00 86.31 107 ARG A N 1
ATOM 791 C CA . ARG A 1 107 ? 19.125 9.916 -19.168 1.00 86.31 107 ARG A CA 1
ATOM 792 C C . ARG A 1 107 ? 18.151 9.141 -20.058 1.00 86.31 107 ARG A C 1
ATOM 794 O O . ARG A 1 107 ? 18.260 9.209 -21.278 1.00 86.31 107 ARG A O 1
ATOM 801 N N . LEU A 1 108 ? 17.154 8.476 -19.470 1.00 86.19 108 LEU A N 1
ATOM 802 C CA . LEU A 1 108 ? 16.142 7.708 -20.213 1.00 86.19 108 LEU A CA 1
ATOM 803 C C . LEU A 1 108 ? 15.115 8.576 -20.960 1.00 86.19 108 LEU A C 1
ATOM 805 O O . LEU A 1 108 ? 14.368 8.071 -21.794 1.00 86.19 108 LEU A O 1
ATOM 809 N N . ARG A 1 109 ? 15.029 9.879 -20.660 1.00 70.50 109 ARG A N 1
ATOM 810 C CA . ARG A 1 109 ? 14.072 10.808 -21.283 1.00 70.50 109 ARG A CA 1
ATOM 811 C C . ARG A 1 109 ? 14.768 11.753 -22.254 1.00 70.50 109 ARG A C 1
ATOM 813 O O . ARG A 1 109 ? 14.578 12.966 -22.189 1.00 70.50 109 ARG A O 1
ATOM 820 N N . ARG A 1 110 ? 15.555 11.224 -23.191 1.00 61.88 110 ARG A N 1
ATOM 821 C CA . ARG A 1 110 ? 16.040 12.042 -24.309 1.00 61.88 110 ARG A CA 1
ATOM 822 C C . ARG A 1 110 ? 14.876 12.323 -25.262 1.00 61.88 110 ARG A C 1
ATOM 824 O O . ARG A 1 110 ? 14.413 11.443 -25.979 1.00 61.88 110 ARG A O 1
ATOM 831 N N . ARG A 1 111 ? 14.367 13.560 -25.265 1.00 53.84 111 ARG A N 1
ATOM 832 C CA . ARG A 1 111 ? 13.456 14.017 -26.325 1.00 53.84 111 ARG A CA 1
ATOM 833 C C . ARG A 1 111 ? 14.282 14.283 -27.578 1.00 53.84 111 ARG A C 1
ATOM 835 O O . ARG A 1 111 ? 15.178 15.121 -27.548 1.00 53.84 111 ARG A O 1
ATOM 842 N N . ALA A 1 112 ? 13.954 13.607 -28.674 1.00 47.03 112 ALA A N 1
ATOM 843 C CA . ALA A 1 112 ? 14.507 13.940 -29.979 1.00 47.03 112 ALA A CA 1
ATOM 844 C C . ALA A 1 112 ? 14.179 15.411 -30.318 1.00 47.03 112 ALA A C 1
ATOM 846 O O . ALA A 1 112 ? 13.009 15.778 -30.410 1.00 47.03 112 ALA A O 1
ATOM 847 N N . GLY A 1 113 ? 15.210 16.251 -30.463 1.00 54.25 113 GLY A N 1
ATOM 848 C CA . GLY A 1 113 ? 15.102 17.588 -31.064 1.00 54.25 113 GLY A CA 1
ATOM 849 C C . GLY A 1 113 ? 14.788 18.782 -30.148 1.00 54.25 113 GLY A C 1
ATOM 850 O O . GLY A 1 113 ? 14.495 19.852 -30.671 1.00 54.25 113 GLY A O 1
ATOM 851 N N . GLY A 1 114 ? 14.842 18.652 -28.817 1.00 54.44 114 GLY A N 1
ATOM 852 C CA . GLY A 1 114 ? 14.748 19.798 -27.891 1.00 54.44 114 GLY A CA 1
ATOM 853 C C . GLY A 1 114 ? 16.103 20.169 -27.274 1.00 54.44 114 GLY A C 1
ATOM 854 O O . GLY A 1 114 ? 16.990 19.313 -27.262 1.00 54.44 114 GLY A O 1
ATOM 855 N N . PRO A 1 115 ? 16.284 21.395 -26.730 1.00 53.47 115 PRO A N 1
ATOM 856 C CA . PRO A 1 115 ? 17.461 21.702 -25.921 1.00 53.47 115 PRO A CA 1
ATOM 857 C C . PRO A 1 115 ? 17.592 20.646 -24.823 1.00 53.47 115 PRO A C 1
ATOM 859 O O . PRO A 1 115 ? 16.586 20.244 -24.231 1.00 53.47 115 PRO A O 1
ATOM 862 N N . GLU A 1 116 ? 18.821 20.174 -24.618 1.00 59.66 116 GLU A N 1
ATOM 863 C CA . GLU A 1 116 ? 19.204 19.036 -23.780 1.00 59.66 116 GLU A CA 1
ATOM 864 C C . GLU A 1 116 ? 18.902 19.309 -22.300 1.00 59.66 116 GLU A C 1
ATOM 866 O O . GLU A 1 116 ? 19.777 19.546 -21.475 1.00 59.66 116 GLU A O 1
ATOM 871 N N . ARG A 1 117 ? 17.619 19.334 -21.941 1.00 62.22 117 ARG A N 1
ATOM 872 C CA . ARG A 1 117 ? 17.191 19.457 -20.558 1.00 62.22 117 ARG A CA 1
ATOM 873 C C . ARG A 1 117 ? 17.033 18.053 -20.012 1.00 62.22 117 ARG A C 1
ATOM 875 O O . ARG A 1 117 ? 15.983 17.429 -20.157 1.00 62.22 117 ARG A O 1
ATOM 882 N N . ILE A 1 118 ? 18.105 17.571 -19.400 1.00 70.50 118 ILE A N 1
ATOM 883 C CA . ILE A 1 118 ? 18.083 16.372 -18.574 1.00 70.50 118 ILE A CA 1
ATOM 884 C C . ILE A 1 118 ? 17.157 16.673 -17.390 1.00 70.50 118 ILE A C 1
ATOM 886 O O . ILE A 1 118 ? 17.453 17.524 -16.552 1.00 70.50 118 ILE A O 1
ATOM 890 N N . ILE A 1 119 ? 15.982 16.043 -17.371 1.00 74.75 119 ILE A N 1
ATOM 891 C CA . ILE A 1 119 ? 15.029 16.148 -16.264 1.00 74.75 119 ILE A CA 1
ATOM 892 C C . ILE A 1 119 ? 15.063 14.808 -15.529 1.00 74.75 119 ILE A C 1
ATOM 894 O O . ILE A 1 119 ? 14.576 13.823 -16.095 1.00 74.75 119 ILE A O 1
ATOM 898 N N . PRO A 1 120 ? 15.603 14.766 -14.296 1.00 78.69 120 PRO A N 1
ATOM 899 C CA . PRO A 1 120 ? 15.560 13.586 -13.440 1.00 78.69 120 PRO A CA 1
ATOM 900 C C . PRO A 1 120 ? 14.152 12.997 -13.372 1.00 78.69 120 PRO A C 1
ATOM 902 O O . PRO A 1 120 ? 13.162 13.732 -13.248 1.00 78.69 120 PRO A O 1
ATOM 905 N N . GLU A 1 121 ? 14.031 11.673 -13.456 1.00 83.81 121 GLU A N 1
ATOM 906 C CA . GLU A 1 121 ? 12.733 11.052 -13.228 1.00 83.81 121 GLU A CA 1
ATOM 907 C C . GLU A 1 121 ? 12.322 11.180 -11.761 1.00 83.81 121 GLU A C 1
ATOM 909 O O . GLU A 1 121 ? 13.141 11.152 -10.844 1.00 83.81 121 GLU A O 1
ATOM 914 N N . SER A 1 122 ? 11.015 11.298 -11.518 1.00 80.88 122 SER A N 1
ATOM 915 C CA . SER A 1 122 ? 10.527 11.320 -10.143 1.00 80.88 122 SER A CA 1
ATOM 916 C C . SER A 1 122 ? 10.855 9.992 -9.441 1.00 80.88 122 SER A C 1
ATOM 918 O O . SER A 1 122 ? 10.737 8.932 -10.069 1.00 80.88 122 SER A O 1
ATOM 920 N N . PRO A 1 123 ? 11.137 9.991 -8.123 1.00 76.75 123 PRO A N 1
ATOM 921 C CA . PRO A 1 123 ? 11.407 8.761 -7.367 1.00 76.75 123 PRO A CA 1
ATOM 922 C C . PRO A 1 123 ? 10.296 7.705 -7.481 1.00 76.75 123 PRO A C 1
ATOM 924 O O . PRO A 1 123 ? 10.526 6.504 -7.371 1.00 76.75 123 PRO A O 1
ATOM 927 N N . ARG A 1 124 ? 9.050 8.134 -7.719 1.00 76.25 124 ARG A N 1
ATOM 928 C CA . ARG A 1 124 ? 7.921 7.229 -7.989 1.00 76.25 124 ARG A CA 1
ATOM 929 C C . ARG A 1 124 ? 8.098 6.459 -9.304 1.00 76.25 124 ARG A C 1
ATOM 931 O O . ARG A 1 124 ? 7.739 5.289 -9.368 1.00 76.25 124 ARG A O 1
ATOM 938 N N . THR A 1 125 ? 8.627 7.108 -10.336 1.00 83.75 125 THR A N 1
ATOM 939 C CA . THR A 1 125 ? 8.837 6.501 -11.657 1.00 83.75 125 THR A CA 1
ATOM 940 C C . THR A 1 125 ? 9.983 5.494 -11.614 1.00 83.75 125 THR A C 1
ATOM 942 O O . THR A 1 125 ? 9.806 4.366 -12.068 1.00 83.75 125 THR A O 1
ATOM 945 N N . VAL A 1 126 ? 11.102 5.847 -10.972 1.00 87.81 126 VAL A N 1
ATOM 946 C CA . VAL A 1 126 ? 12.241 4.933 -10.763 1.00 87.81 126 VAL A CA 1
ATOM 947 C C . VAL A 1 126 ? 11.798 3.674 -10.006 1.00 87.81 126 VAL A C 1
ATOM 949 O O . VAL A 1 126 ? 12.095 2.555 -10.421 1.00 87.81 126 VAL A O 1
ATOM 952 N N . ARG A 1 127 ? 10.977 3.826 -8.958 1.00 81.56 127 ARG A N 1
ATOM 953 C CA . ARG A 1 127 ? 10.389 2.686 -8.232 1.00 81.56 127 ARG A CA 1
ATOM 954 C C . ARG A 1 127 ? 9.474 1.821 -9.088 1.00 81.56 127 ARG A C 1
ATOM 956 O O . ARG A 1 127 ? 9.507 0.602 -8.961 1.00 81.56 127 ARG A O 1
ATOM 963 N N . ALA A 1 128 ? 8.662 2.424 -9.953 1.00 84.31 128 ALA A N 1
ATOM 964 C CA . ALA A 1 128 ? 7.820 1.655 -10.863 1.00 84.31 128 ALA A CA 1
ATOM 965 C C . ALA A 1 128 ? 8.657 0.795 -11.821 1.00 84.31 128 ALA A C 1
ATOM 967 O O . ALA A 1 128 ? 8.297 -0.354 -12.069 1.00 84.31 128 ALA A O 1
ATOM 968 N N . ARG A 1 129 ? 9.797 1.316 -12.295 1.00 91.62 129 ARG A N 1
ATOM 969 C CA . ARG A 1 129 ? 10.752 0.550 -13.105 1.00 91.62 129 ARG A CA 1
ATOM 970 C C . ARG A 1 129 ? 11.347 -0.619 -12.318 1.00 91.62 129 ARG A C 1
ATOM 972 O O . ARG A 1 129 ? 11.264 -1.755 -12.772 1.00 91.62 129 ARG A O 1
ATOM 979 N N . ALA A 1 130 ? 11.849 -0.368 -11.108 1.00 89.56 130 ALA A N 1
ATOM 980 C CA . ALA A 1 130 ? 12.385 -1.420 -10.243 1.00 89.56 130 ALA A CA 1
ATOM 981 C C . ALA A 1 130 ? 11.339 -2.498 -9.901 1.00 89.56 130 ALA A C 1
ATOM 983 O O . ALA A 1 130 ? 11.629 -3.690 -9.945 1.00 89.56 130 ALA A O 1
ATOM 984 N N . SER A 1 131 ? 10.099 -2.091 -9.617 1.00 86.00 131 SER A N 1
ATOM 985 C CA . SER A 1 131 ? 8.983 -3.007 -9.362 1.00 86.00 131 SER A CA 1
ATOM 986 C C . SER A 1 131 ? 8.652 -3.874 -10.580 1.00 86.00 131 SER A C 1
ATOM 988 O O . SER A 1 131 ? 8.378 -5.062 -10.415 1.00 86.00 131 SER A O 1
ATOM 990 N N . ALA A 1 132 ? 8.713 -3.320 -11.794 1.00 91.06 132 ALA A N 1
ATOM 991 C CA . ALA A 1 132 ? 8.507 -4.086 -13.021 1.00 91.06 132 ALA A CA 1
ATOM 992 C C . ALA A 1 132 ? 9.617 -5.125 -13.251 1.00 91.06 132 ALA A C 1
ATOM 994 O O . ALA A 1 132 ? 9.308 -6.258 -13.607 1.00 91.06 132 ALA A O 1
ATOM 995 N N . LEU A 1 133 ? 10.881 -4.777 -12.981 1.00 93.88 133 LEU A N 1
ATOM 996 C CA . LEU A 1 133 ? 12.010 -5.710 -13.090 1.00 93.88 133 LEU A CA 1
ATOM 997 C C . LEU A 1 133 ? 11.940 -6.829 -12.046 1.00 93.88 133 LEU A C 1
ATOM 999 O O . LEU A 1 133 ? 12.152 -7.990 -12.378 1.00 93.88 133 LEU A O 1
ATOM 1003 N N . ARG A 1 134 ? 11.564 -6.512 -10.800 1.00 89.25 134 ARG A N 1
ATOM 1004 C CA . ARG A 1 134 ? 11.306 -7.534 -9.772 1.00 89.25 134 ARG A CA 1
ATOM 1005 C C . ARG A 1 134 ? 10.154 -8.453 -10.161 1.00 89.25 134 ARG A C 1
ATOM 1007 O O . ARG A 1 134 ? 10.263 -9.657 -9.981 1.00 89.25 134 ARG A O 1
ATOM 1014 N N . TRP A 1 135 ? 9.073 -7.902 -10.717 1.00 92.19 135 TRP A N 1
ATOM 1015 C CA . TRP A 1 135 ? 7.968 -8.717 -11.219 1.00 92.19 135 TRP A CA 1
ATOM 1016 C C . TRP A 1 135 ? 8.416 -9.669 -12.330 1.00 92.19 135 TRP A C 1
ATOM 1018 O O . TRP A 1 135 ? 8.071 -10.847 -12.267 1.00 92.19 135 TRP A O 1
ATOM 1028 N N . LEU A 1 136 ? 9.195 -9.180 -13.302 1.00 93.12 136 LEU A N 1
ATOM 1029 C CA . LEU A 1 136 ? 9.761 -10.021 -14.355 1.00 93.12 136 LEU A CA 1
ATOM 1030 C C . LEU A 1 136 ? 10.589 -11.153 -13.737 1.00 93.12 136 LEU A C 1
ATOM 1032 O O . LEU A 1 136 ? 10.307 -12.312 -14.016 1.00 93.12 136 LEU A O 1
ATOM 1036 N N . ALA A 1 137 ? 11.504 -10.822 -12.819 1.00 89.19 137 ALA A N 1
ATOM 1037 C CA . ALA A 1 137 ? 12.348 -11.793 -12.127 1.00 89.19 137 ALA A CA 1
ATOM 1038 C C . ALA A 1 137 ? 11.537 -12.900 -11.443 1.00 89.19 137 ALA A C 1
ATOM 1040 O O . ALA A 1 137 ? 11.793 -14.080 -11.660 1.00 89.19 137 ALA A O 1
ATOM 1041 N N . THR A 1 138 ? 10.510 -12.530 -10.673 1.00 86.38 138 THR A N 1
ATOM 1042 C CA . THR A 1 138 ? 9.633 -13.494 -9.996 1.00 86.38 138 THR A CA 1
ATOM 1043 C C . THR A 1 138 ? 8.923 -14.413 -10.986 1.00 86.38 138 THR A C 1
ATOM 1045 O O . THR A 1 138 ? 8.835 -15.614 -10.751 1.00 86.38 138 THR A O 1
ATOM 1048 N N . ARG A 1 139 ? 8.413 -13.870 -12.097 1.00 90.44 139 ARG A N 1
ATOM 1049 C CA . ARG A 1 139 ? 7.662 -14.657 -13.083 1.00 90.44 139 ARG A CA 1
ATOM 1050 C C . ARG A 1 139 ? 8.534 -15.594 -13.903 1.00 90.44 139 ARG A C 1
ATOM 1052 O O . ARG A 1 139 ? 8.061 -16.648 -14.307 1.00 90.44 139 ARG A O 1
ATOM 1059 N N . THR A 1 140 ? 9.800 -15.249 -14.086 1.00 89.44 140 THR A N 1
ATOM 1060 C CA . THR A 1 140 ? 10.771 -16.067 -14.817 1.00 89.44 140 THR A CA 1
ATOM 1061 C C . THR A 1 140 ? 11.698 -16.856 -13.893 1.00 89.44 140 THR A C 1
ATOM 1063 O O . THR A 1 140 ? 12.710 -17.371 -14.360 1.00 89.44 140 THR A O 1
ATOM 1066 N N . GLN A 1 141 ? 11.394 -16.914 -12.590 1.00 90.00 141 GLN A N 1
ATOM 1067 C CA . GLN A 1 141 ? 12.184 -17.619 -11.570 1.00 90.00 141 GLN A CA 1
ATOM 1068 C C . GLN A 1 141 ? 13.670 -17.212 -11.549 1.00 90.00 141 GLN A C 1
ATOM 1070 O O . GLN A 1 141 ? 14.557 -18.026 -11.313 1.00 90.00 141 GLN A O 1
ATOM 1075 N N . GLN A 1 142 ? 13.944 -15.934 -11.806 1.00 90.38 142 GLN A N 1
ATOM 1076 C CA . GLN A 1 142 ? 15.282 -15.354 -11.739 1.00 90.38 142 GLN A CA 1
ATOM 1077 C C . GLN A 1 142 ? 15.498 -14.653 -10.391 1.00 90.38 142 GLN A C 1
ATOM 1079 O O . GLN A 1 142 ? 14.526 -14.217 -9.761 1.00 90.38 142 GLN A O 1
ATOM 1084 N N . PRO A 1 143 ? 16.757 -14.480 -9.949 1.00 84.56 143 PRO A N 1
ATOM 1085 C CA . PRO A 1 143 ? 17.067 -13.677 -8.773 1.00 84.56 143 PRO A CA 1
ATOM 1086 C C . PRO A 1 143 ? 16.475 -12.267 -8.895 1.00 84.56 143 PRO A C 1
ATOM 1088 O O . PRO A 1 143 ? 16.736 -11.542 -9.857 1.00 84.56 143 PRO A O 1
ATOM 1091 N N . ALA A 1 144 ? 15.649 -11.872 -7.926 1.00 79.69 144 ALA A N 1
ATOM 1092 C CA . ALA A 1 144 ? 15.024 -10.558 -7.945 1.00 79.69 144 ALA A CA 1
ATOM 1093 C C . ALA A 1 144 ? 16.057 -9.466 -7.619 1.00 79.69 144 ALA A C 1
ATOM 1095 O O . ALA A 1 144 ? 16.775 -9.591 -6.624 1.00 79.69 144 ALA A O 1
ATOM 1096 N N . PRO A 1 145 ? 16.105 -8.357 -8.381 1.00 79.19 145 PRO A N 1
ATOM 1097 C CA . PRO A 1 145 ? 16.968 -7.240 -8.028 1.00 79.19 145 PRO A CA 1
ATOM 1098 C C . PRO A 1 145 ? 16.559 -6.628 -6.680 1.00 79.19 145 PRO A C 1
ATOM 1100 O O . PRO A 1 145 ? 15.375 -6.692 -6.314 1.00 79.19 145 PRO A O 1
ATOM 1103 N N . PRO A 1 146 ? 17.496 -6.003 -5.942 1.00 73.06 146 PRO A N 1
ATOM 1104 C CA . PRO A 1 146 ? 17.214 -5.408 -4.639 1.00 73.06 146 PRO A CA 1
ATOM 1105 C C . PRO A 1 146 ? 16.079 -4.381 -4.723 1.00 73.06 146 PRO A C 1
ATOM 1107 O O . PRO A 1 146 ? 15.855 -3.733 -5.750 1.00 73.06 146 PRO A O 1
ATOM 1110 N N . ALA A 1 147 ? 15.311 -4.256 -3.642 1.00 66.50 147 ALA A N 1
ATOM 1111 C CA . ALA A 1 147 ? 14.223 -3.292 -3.590 1.00 66.50 147 ALA A CA 1
ATOM 1112 C C . ALA A 1 147 ? 14.805 -1.871 -3.613 1.00 66.50 147 ALA A C 1
ATOM 1114 O O . ALA A 1 147 ? 15.668 -1.531 -2.808 1.00 66.50 147 ALA A O 1
ATOM 1115 N N . VAL A 1 148 ? 14.324 -1.022 -4.525 1.00 65.19 148 VAL A N 1
ATOM 1116 C CA . VAL A 1 148 ? 14.690 0.398 -4.508 1.00 65.19 148 VAL A CA 1
ATOM 1117 C C . VAL A 1 148 ? 13.938 1.061 -3.364 1.00 65.19 148 VAL A C 1
ATOM 1119 O O . VAL A 1 148 ? 12.718 1.247 -3.434 1.00 65.19 148 VAL A O 1
ATOM 1122 N N . HIS A 1 149 ? 14.674 1.399 -2.306 1.00 54.81 149 HIS A N 1
ATOM 1123 C CA . HIS A 1 149 ? 14.137 2.139 -1.174 1.00 54.81 149 HIS A CA 1
ATOM 1124 C C . HIS A 1 149 ? 13.605 3.507 -1.609 1.00 54.81 149 HIS A C 1
ATOM 1126 O O . HIS A 1 149 ? 14.022 4.091 -2.606 1.00 54.81 149 HIS A O 1
ATOM 1132 N N . ASP A 1 150 ? 12.632 4.004 -0.854 1.00 51.84 150 ASP A N 1
ATOM 1133 C CA . ASP A 1 150 ? 12.088 5.343 -1.022 1.00 51.84 150 ASP A CA 1
ATOM 1134 C C . ASP A 1 150 ? 13.030 6.334 -0.320 1.00 51.84 150 ASP A C 1
ATOM 1136 O O . ASP A 1 150 ? 13.026 6.348 0.909 1.00 51.84 150 ASP A O 1
ATOM 1140 N N . PRO A 1 151 ? 13.816 7.166 -1.034 1.00 44.69 151 PRO A N 1
ATOM 1141 C CA . PRO A 1 151 ? 14.690 8.147 -0.397 1.00 44.69 151 PRO A CA 1
ATOM 1142 C C . PRO A 1 151 ? 13.906 9.369 0.103 1.00 44.69 151 PRO A C 1
ATOM 1144 O O . PRO A 1 151 ? 14.513 10.399 0.380 1.00 44.69 151 PRO A O 1
ATOM 1147 N N . THR A 1 152 ? 12.563 9.312 0.156 1.00 45.66 152 THR A N 1
ATOM 1148 C CA . THR A 1 152 ? 11.759 10.407 0.711 1.00 45.66 152 THR A CA 1
ATOM 1149 C C . THR A 1 152 ? 12.311 10.726 2.097 1.00 45.66 152 THR A C 1
ATOM 1151 O O . THR A 1 152 ? 12.249 9.848 2.962 1.00 45.66 152 THR A O 1
ATOM 1154 N N . PRO A 1 153 ? 12.852 11.941 2.308 1.00 42.66 153 PRO A N 1
ATOM 1155 C CA . PRO A 1 153 ? 13.513 12.276 3.552 1.00 42.66 153 PRO A CA 1
ATOM 1156 C C . PRO A 1 153 ? 12.544 12.023 4.698 1.00 42.66 153 PRO A C 1
ATOM 1158 O O . PRO A 1 153 ? 11.368 12.415 4.649 1.00 42.66 153 PRO A O 1
ATOM 1161 N N . LEU A 1 154 ? 13.038 11.290 5.692 1.00 49.22 154 LEU A N 1
ATOM 1162 C CA . LEU A 1 154 ? 12.331 11.091 6.941 1.00 49.22 154 LEU A CA 1
ATOM 1163 C C . LEU A 1 154 ? 12.087 12.486 7.514 1.0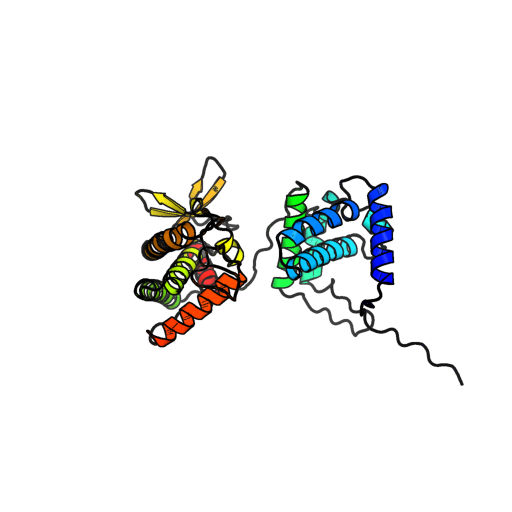0 49.22 154 LEU A C 1
ATOM 1165 O O . LEU A 1 154 ? 13.020 13.270 7.671 1.00 49.22 154 LEU A O 1
ATOM 1169 N N . ILE A 1 155 ? 10.817 12.836 7.715 1.00 51.69 155 ILE A N 1
ATOM 1170 C CA . ILE A 1 155 ? 10.491 14.073 8.420 1.00 51.69 155 ILE A CA 1
ATOM 1171 C C . ILE A 1 155 ? 10.992 13.879 9.846 1.00 51.69 155 ILE A C 1
ATOM 1173 O O . ILE A 1 155 ? 10.731 12.830 10.439 1.00 51.69 155 ILE A O 1
ATOM 1177 N N . GLU A 1 156 ? 11.708 14.873 10.365 1.00 50.44 156 GLU A N 1
ATOM 1178 C CA . GLU A 1 156 ? 12.131 14.890 11.758 1.00 50.44 156 GLU A CA 1
ATOM 1179 C C . GLU A 1 156 ? 10.908 14.717 12.660 1.00 50.44 156 GLU A C 1
ATOM 1181 O O . GLU A 1 156 ? 9.896 15.414 12.526 1.00 50.44 156 GLU A O 1
ATOM 1186 N N . LEU A 1 157 ? 10.9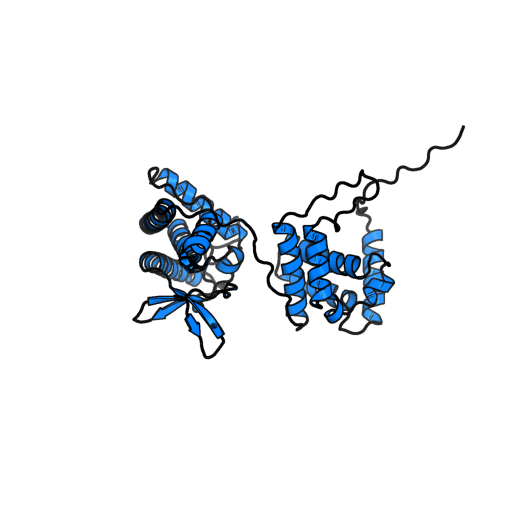69 13.714 13.528 1.00 52.41 157 LEU A N 1
ATOM 1187 C CA . LEU A 1 157 ? 9.836 13.357 14.354 1.00 52.41 157 LEU A CA 1
ATOM 1188 C C . LEU A 1 157 ? 9.760 14.287 15.554 1.00 52.41 157 LEU A C 1
ATOM 1190 O O . LEU A 1 157 ? 10.596 14.216 16.450 1.00 52.41 157 LEU A O 1
ATOM 1194 N N . THR A 1 158 ? 8.717 15.106 15.621 1.00 61.38 158 THR A N 1
ATOM 1195 C CA . THR A 1 158 ? 8.374 15.762 16.880 1.00 61.38 158 THR A CA 1
ATOM 1196 C C . THR A 1 158 ? 7.567 14.780 17.743 1.00 61.38 158 THR A C 1
ATOM 1198 O O . THR A 1 158 ? 6.670 14.111 17.219 1.00 61.38 158 THR A O 1
ATOM 1201 N N . PRO A 1 159 ? 7.833 14.669 19.061 1.00 66.81 159 PRO A N 1
ATOM 1202 C CA . PRO A 1 159 ? 7.042 13.841 19.985 1.00 66.81 159 PRO A CA 1
ATOM 1203 C C . PRO A 1 159 ? 5.523 14.062 19.866 1.00 66.81 159 PRO A C 1
ATOM 1205 O O . PRO A 1 159 ? 4.734 13.125 19.978 1.00 66.81 159 PRO A O 1
ATOM 1208 N N . HIS A 1 160 ? 5.132 15.289 19.524 1.00 71.81 160 HIS A N 1
ATOM 1209 C CA . HIS A 1 160 ? 3.760 15.705 19.250 1.00 71.81 160 HIS A CA 1
ATOM 1210 C C . HIS A 1 160 ? 3.070 14.880 18.142 1.00 71.81 160 HIS A C 1
ATOM 1212 O O . HIS A 1 160 ? 1.923 14.465 18.293 1.00 71.81 160 HIS A O 1
ATOM 1218 N N . LEU A 1 161 ? 3.773 14.551 17.050 1.00 70.88 161 LEU A N 1
ATOM 1219 C CA . LEU A 1 161 ? 3.202 13.781 15.935 1.00 70.88 161 LEU A CA 1
ATOM 1220 C C . LEU A 1 161 ? 2.929 12.310 16.300 1.00 70.88 161 LEU A C 1
ATOM 1222 O O . LEU A 1 161 ? 1.986 11.700 15.781 1.00 70.88 161 LEU A O 1
ATOM 1226 N N . ALA A 1 162 ? 3.732 11.729 17.196 1.00 76.81 162 ALA A N 1
ATOM 1227 C CA . ALA A 1 162 ? 3.490 10.383 17.711 1.00 76.81 162 ALA A CA 1
ATOM 1228 C C . ALA A 1 162 ? 2.250 10.357 18.616 1.00 76.81 162 ALA A C 1
ATOM 1230 O O . ALA A 1 162 ? 1.385 9.496 18.448 1.00 76.81 162 ALA A O 1
ATOM 1231 N N . GLU A 1 163 ? 2.119 11.336 19.514 1.00 83.56 163 GLU A N 1
ATOM 1232 C CA . GLU A 1 163 ? 0.948 11.488 20.382 1.00 83.56 163 GLU A CA 1
ATOM 1233 C C . GLU A 1 163 ? -0.342 11.673 19.571 1.00 83.56 163 GLU A C 1
ATOM 1235 O O . GLU A 1 163 ? -1.317 10.947 19.780 1.00 83.56 163 GLU A O 1
ATOM 1240 N N . HIS A 1 164 ? -0.322 12.543 18.560 1.00 86.75 164 HIS A N 1
ATOM 1241 C CA . HIS A 1 164 ? -1.462 12.764 17.664 1.00 86.75 164 HIS A CA 1
ATOM 1242 C C . HIS A 1 164 ? -1.868 11.506 16.895 1.00 86.75 164 HIS A C 1
ATOM 1244 O O . HIS A 1 164 ? -3.057 11.252 16.688 1.00 86.75 164 HIS A O 1
ATOM 1250 N N . THR A 1 165 ? -0.901 10.668 16.514 1.00 88.81 165 THR A N 1
ATOM 1251 C CA . THR A 1 165 ? -1.188 9.375 15.879 1.00 88.81 165 THR A CA 1
ATOM 1252 C C . THR A 1 165 ? -1.945 8.450 16.837 1.00 88.81 165 THR A C 1
ATOM 1254 O O . THR A 1 165 ? -2.938 7.836 16.439 1.00 88.81 165 THR A O 1
ATOM 1257 N N . VAL A 1 166 ? -1.532 8.385 18.108 1.00 90.31 166 VAL A N 1
ATOM 1258 C CA . VAL A 1 166 ? -2.215 7.589 19.141 1.00 90.31 166 VAL A CA 1
ATOM 1259 C C . VAL A 1 166 ? -3.629 8.112 19.396 1.00 90.31 166 VAL A C 1
ATOM 1261 O O . VAL A 1 166 ? -4.572 7.317 19.431 1.00 90.31 166 VAL A O 1
ATOM 1264 N N . LEU A 1 167 ? -3.790 9.431 19.547 1.00 92.38 167 LEU A N 1
ATOM 1265 C CA . LEU A 1 167 ? -5.093 10.071 19.750 1.00 92.38 167 LEU A CA 1
ATOM 1266 C C . LEU A 1 167 ? -6.031 9.814 18.569 1.00 92.38 167 LEU A C 1
ATOM 1268 O O . LEU A 1 167 ? -7.153 9.360 18.777 1.00 92.38 167 LEU A O 1
ATOM 1272 N N . THR A 1 168 ? -5.540 9.970 17.338 1.00 93.69 168 THR A N 1
ATOM 1273 C CA . THR A 1 168 ? -6.309 9.679 16.120 1.00 93.69 168 THR A CA 1
ATOM 1274 C C . THR A 1 168 ? -6.810 8.237 16.101 1.00 93.69 168 THR A C 1
ATOM 1276 O O . THR A 1 168 ? -7.981 7.987 15.825 1.00 93.69 168 THR A O 1
ATOM 1279 N N . VAL A 1 169 ? -5.942 7.261 16.393 1.00 93.69 169 VAL A N 1
ATOM 1280 C CA . VAL A 1 169 ? -6.334 5.842 16.384 1.00 93.69 169 VAL A CA 1
ATOM 1281 C C . VAL A 1 169 ? -7.373 5.547 17.461 1.00 93.69 169 VAL A C 1
ATOM 1283 O O . VAL A 1 169 ? -8.313 4.792 17.208 1.00 93.69 169 VAL A O 1
ATOM 1286 N N . ARG A 1 170 ? -7.233 6.147 18.649 1.00 93.75 170 ARG A N 1
ATOM 1287 C CA . ARG A 1 170 ? -8.225 6.017 19.722 1.00 93.75 170 ARG A CA 1
ATOM 1288 C C . ARG A 1 170 ? -9.567 6.601 19.296 1.00 93.75 170 ARG A C 1
ATOM 1290 O O . ARG A 1 170 ? -10.556 5.879 19.370 1.00 93.75 170 ARG A O 1
ATOM 1297 N N . ALA A 1 171 ? -9.583 7.835 18.806 1.00 93.44 171 ALA A N 1
ATOM 1298 C CA . ALA A 1 171 ? -10.789 8.518 18.356 1.00 93.44 171 ALA A CA 1
ATOM 1299 C C . ALA A 1 171 ? -11.521 7.718 17.272 1.00 93.44 171 ALA A C 1
ATOM 1301 O O . ALA A 1 171 ? -12.652 7.292 17.479 1.00 93.44 171 ALA A O 1
ATOM 1302 N N . LEU A 1 172 ? -10.832 7.354 16.182 1.00 93.50 172 LEU A N 1
ATOM 1303 C CA . LEU A 1 172 ? -11.407 6.545 15.096 1.00 93.50 172 LEU A CA 1
ATOM 1304 C C . LEU A 1 172 ? -12.015 5.220 15.578 1.00 93.50 172 LEU A C 1
ATOM 1306 O O . LEU A 1 172 ? -13.026 4.771 15.041 1.00 93.50 172 LEU A O 1
ATOM 1310 N N . ARG A 1 173 ? -11.402 4.578 16.577 1.00 91.25 173 ARG A N 1
ATOM 1311 C CA . ARG A 1 173 ? -11.892 3.318 17.150 1.00 91.25 173 ARG A CA 1
ATOM 1312 C C . ARG A 1 173 ? -13.202 3.495 17.929 1.00 91.25 173 ARG A C 1
ATOM 1314 O O . ARG A 1 173 ? -13.957 2.536 18.032 1.00 91.25 173 ARG A O 1
ATOM 1321 N N . HIS A 1 174 ? -13.466 4.673 18.493 1.00 89.56 174 HIS A N 1
ATOM 1322 C CA . HIS A 1 174 ? -14.643 4.930 19.331 1.00 89.56 174 HIS A CA 1
ATOM 1323 C C . HIS A 1 174 ? -15.900 5.335 18.546 1.00 89.56 174 HIS A C 1
ATOM 1325 O O . HIS A 1 174 ? -16.987 5.318 19.110 1.00 89.56 174 HIS A O 1
ATOM 1331 N N . GLN A 1 175 ? -15.782 5.622 17.250 1.00 86.81 175 GLN A N 1
ATOM 1332 C CA . GLN A 1 175 ? -16.876 6.149 16.421 1.00 86.81 175 GLN A CA 1
ATOM 1333 C C . GLN A 1 175 ? -17.851 5.084 15.869 1.00 86.81 175 GLN A C 1
ATOM 1335 O O . GLN A 1 175 ? -18.636 5.391 14.977 1.00 86.81 175 GLN A O 1
ATOM 1340 N N . ASP A 1 176 ? -17.767 3.831 16.342 1.00 80.19 176 ASP A N 1
ATOM 1341 C CA . ASP A 1 176 ? -18.593 2.670 15.939 1.00 80.19 176 ASP A CA 1
ATOM 1342 C C . ASP A 1 176 ? -18.926 2.611 14.431 1.00 80.19 176 ASP A C 1
ATOM 1344 O O . ASP A 1 176 ? -20.069 2.485 13.996 1.00 80.19 176 ASP A O 1
ATOM 1348 N N . ASN A 1 177 ? -17.893 2.776 13.600 1.00 89.12 177 ASN A N 1
ATOM 1349 C CA . ASN A 1 177 ? -18.026 2.871 12.150 1.00 89.12 177 ASN A CA 1
ATOM 1350 C C . ASN A 1 177 ? -16.972 2.002 11.454 1.00 89.12 177 ASN A C 1
ATOM 1352 O O . ASN A 1 177 ? -15.770 2.139 11.708 1.00 89.12 177 ASN A O 1
ATOM 1356 N N . ASP A 1 178 ? -17.403 1.142 10.526 1.00 92.38 178 ASP A N 1
ATOM 1357 C CA . ASP A 1 178 ? -16.523 0.213 9.805 1.00 92.38 178 ASP A CA 1
ATOM 1358 C C . ASP A 1 178 ? -15.404 0.921 9.033 1.00 92.38 178 ASP A C 1
ATOM 1360 O O . ASP A 1 178 ? -14.269 0.442 8.972 1.00 92.38 178 ASP A O 1
ATOM 1364 N N . MET A 1 179 ? -15.703 2.075 8.429 1.00 92.56 179 MET A N 1
ATOM 1365 C CA . MET A 1 179 ? -14.717 2.864 7.694 1.00 92.56 179 MET A CA 1
ATOM 1366 C C . MET A 1 179 ? -13.640 3.410 8.637 1.00 92.56 179 MET A C 1
ATOM 1368 O O . MET A 1 179 ? -12.458 3.379 8.283 1.00 92.56 179 MET A O 1
ATOM 1372 N N . MET A 1 180 ? -14.042 3.899 9.812 1.00 94.69 180 MET A N 1
ATOM 1373 C CA . MET A 1 180 ? -13.128 4.475 10.798 1.00 94.69 180 MET A CA 1
ATOM 1374 C C . MET A 1 180 ? -12.298 3.405 11.494 1.00 94.69 180 MET A C 1
ATOM 1376 O O . MET A 1 180 ? -11.083 3.551 11.593 1.00 94.69 180 MET A O 1
ATOM 1380 N N . SER A 1 181 ? -12.912 2.278 11.852 1.00 95.06 181 SER A N 1
ATOM 1381 C CA . SER A 1 181 ? -12.211 1.125 12.421 1.00 95.06 181 SER A CA 1
ATOM 1382 C C . SER A 1 181 ? -11.142 0.586 11.469 1.00 95.06 181 SER A C 1
ATOM 1384 O O . SER A 1 181 ? -10.013 0.313 11.882 1.00 95.06 181 SER A O 1
ATOM 1386 N N . ARG A 1 182 ? -11.448 0.513 10.165 1.00 96.56 182 ARG A N 1
ATOM 1387 C CA . ARG A 1 182 ? -10.459 0.159 9.138 1.00 96.56 182 ARG A CA 1
ATOM 1388 C C . ARG A 1 182 ? -9.307 1.161 9.076 1.00 96.56 182 ARG A C 1
ATOM 1390 O O . ARG A 1 182 ? -8.153 0.754 8.963 1.00 96.56 182 ARG A O 1
ATOM 1397 N N . ALA A 1 183 ? -9.603 2.461 9.119 1.00 96.19 183 ALA A N 1
ATOM 1398 C CA . ALA A 1 183 ? -8.575 3.501 9.093 1.00 96.19 183 ALA A CA 1
ATOM 1399 C C . ALA A 1 183 ? -7.685 3.450 10.346 1.00 96.19 183 ALA A C 1
ATOM 1401 O O . ALA A 1 183 ? -6.465 3.517 10.221 1.00 96.19 183 ALA A O 1
ATOM 1402 N N . ALA A 1 184 ? -8.271 3.231 11.526 1.00 96.19 184 ALA A N 1
ATOM 1403 C CA . ALA A 1 184 ? -7.547 3.049 12.782 1.00 96.19 184 ALA A CA 1
ATOM 1404 C C . ALA A 1 184 ? -6.557 1.872 12.700 1.00 96.19 184 ALA A C 1
ATOM 1406 O O . ALA A 1 184 ? -5.383 2.026 13.037 1.00 96.19 184 ALA A O 1
ATOM 1407 N N . ALA A 1 185 ? -7.003 0.720 12.184 1.00 96.88 185 ALA A N 1
ATOM 1408 C CA . ALA A 1 185 ? -6.144 -0.444 11.972 1.00 96.88 185 ALA A CA 1
ATOM 1409 C C . ALA A 1 185 ? -5.033 -0.176 10.940 1.00 96.88 185 ALA A C 1
ATOM 1411 O O . ALA A 1 185 ? -3.885 -0.551 11.166 1.00 96.88 185 ALA A O 1
ATOM 1412 N N . ALA A 1 186 ? -5.336 0.513 9.834 1.00 96.75 186 ALA A N 1
ATOM 1413 C CA . ALA A 1 186 ? -4.331 0.877 8.833 1.00 96.75 186 ALA A CA 1
ATOM 1414 C C . ALA A 1 186 ? -3.247 1.797 9.414 1.00 96.75 186 ALA A C 1
ATOM 1416 O O . ALA A 1 186 ? -2.062 1.544 9.210 1.00 96.75 186 ALA A O 1
ATOM 1417 N N . ILE A 1 187 ? -3.632 2.827 10.176 1.00 95.31 187 ILE A N 1
ATOM 1418 C CA . ILE A 1 187 ? -2.685 3.723 10.854 1.00 95.31 187 ILE A CA 1
ATOM 1419 C C . ILE A 1 187 ? -1.818 2.930 11.838 1.00 95.31 187 ILE A C 1
ATOM 1421 O O . ILE A 1 187 ? -0.602 3.097 11.832 1.00 95.31 187 ILE A O 1
ATOM 1425 N N . ALA A 1 188 ? -2.415 2.039 12.634 1.00 93.94 188 ALA A N 1
ATOM 1426 C CA . ALA A 1 188 ? -1.692 1.213 13.599 1.00 93.94 188 ALA A CA 1
ATOM 1427 C C . ALA A 1 188 ? -0.621 0.321 12.945 1.00 93.94 188 ALA A C 1
ATOM 1429 O O . ALA A 1 188 ? 0.519 0.297 13.404 1.00 93.94 188 ALA A O 1
ATOM 1430 N N . LEU A 1 189 ? -0.960 -0.375 11.855 1.00 94.50 189 LEU A N 1
ATOM 1431 C CA . LEU A 1 189 ? -0.018 -1.254 11.149 1.00 94.50 189 LEU A CA 1
ATOM 1432 C C . LEU A 1 189 ? 1.098 -0.461 10.459 1.00 94.50 189 LEU A C 1
ATOM 1434 O O . LEU A 1 189 ? 2.259 -0.866 10.486 1.00 94.50 189 LEU A O 1
ATOM 1438 N N . VAL A 1 190 ? 0.775 0.703 9.888 1.00 92.56 190 VAL A N 1
ATOM 1439 C CA . VAL A 1 190 ? 1.790 1.603 9.322 1.00 92.56 190 VAL A CA 1
ATOM 1440 C C . VAL A 1 190 ? 2.714 2.149 10.405 1.00 92.56 190 VAL A C 1
ATOM 1442 O O . VAL A 1 190 ? 3.916 2.233 10.174 1.00 92.56 190 VAL A O 1
ATOM 1445 N N . ALA A 1 191 ? 2.179 2.511 11.571 1.00 88.06 191 ALA A N 1
ATOM 1446 C CA . ALA A 1 191 ? 2.969 3.015 12.690 1.00 88.06 191 ALA A CA 1
ATOM 1447 C C . ALA A 1 191 ? 3.927 1.954 13.259 1.00 88.06 191 ALA A C 1
ATOM 1449 O O . ALA A 1 191 ? 5.016 2.304 13.703 1.00 88.06 191 ALA A O 1
ATOM 1450 N N . ALA A 1 192 ? 3.530 0.678 13.231 1.00 87.81 192 ALA A N 1
ATOM 1451 C CA . ALA A 1 192 ? 4.333 -0.435 13.733 1.00 87.81 192 ALA A CA 1
ATOM 1452 C C . ALA A 1 192 ? 5.448 -0.860 12.765 1.00 87.81 192 ALA A C 1
ATOM 1454 O O . ALA A 1 192 ? 6.594 -1.015 13.173 1.00 87.81 192 ALA A O 1
ATOM 1455 N N . ALA A 1 193 ? 5.116 -1.032 11.481 1.00 86.38 193 ALA A N 1
ATOM 1456 C CA . ALA A 1 193 ? 6.004 -1.670 10.503 1.00 86.38 193 ALA A CA 1
ATOM 1457 C C . ALA A 1 193 ? 6.457 -0.745 9.358 1.00 86.38 193 ALA A C 1
ATOM 1459 O O . ALA A 1 193 ? 7.212 -1.151 8.481 1.00 86.38 193 ALA A O 1
ATOM 1460 N N . GLY A 1 194 ? 5.990 0.506 9.306 1.00 86.38 194 GLY A N 1
ATOM 1461 C CA . GLY A 1 194 ? 6.348 1.425 8.221 1.00 86.38 194 GLY A CA 1
ATOM 1462 C C . GLY A 1 194 ? 5.849 0.970 6.842 1.00 86.38 194 GLY A C 1
ATOM 1463 O O . GLY A 1 194 ? 6.470 1.297 5.822 1.00 86.38 194 GLY A O 1
ATOM 1464 N N . LEU A 1 195 ? 4.737 0.229 6.810 1.00 86.75 195 LEU A N 1
ATOM 1465 C CA . LEU A 1 195 ? 4.173 -0.372 5.602 1.00 86.75 195 LEU A CA 1
ATOM 1466 C C . LEU A 1 195 ? 3.679 0.678 4.603 1.00 86.75 195 LEU A C 1
ATOM 1468 O O . LEU A 1 195 ? 3.112 1.718 4.951 1.00 86.75 195 LEU A O 1
ATOM 1472 N N . THR A 1 196 ? 3.863 0.381 3.322 1.00 87.38 196 THR A N 1
ATOM 1473 C CA . THR A 1 196 ? 3.235 1.117 2.219 1.00 87.38 196 THR A CA 1
ATOM 1474 C C . THR A 1 196 ? 1.765 0.732 2.059 1.00 87.38 196 THR A C 1
ATOM 1476 O O . THR A 1 196 ? 1.312 -0.289 2.569 1.00 87.38 196 THR A O 1
ATOM 1479 N N . SER A 1 197 ? 0.991 1.530 1.316 1.00 88.38 197 SER A N 1
ATOM 1480 C CA . SER A 1 197 ? -0.399 1.167 1.012 1.00 88.38 197 SER A CA 1
ATOM 1481 C C . SER A 1 197 ? -0.496 -0.101 0.168 1.00 88.38 197 SER A C 1
ATOM 1483 O O . SER A 1 197 ? -1.466 -0.834 0.314 1.00 88.38 197 SER A O 1
ATOM 1485 N N . GLU A 1 198 ? 0.488 -0.359 -0.693 1.00 85.75 198 GLU A N 1
ATOM 1486 C CA . GLU A 1 198 ? 0.628 -1.595 -1.458 1.00 85.75 198 GLU A CA 1
ATOM 1487 C C . GLU A 1 198 ? 0.876 -2.797 -0.540 1.00 85.75 198 GLU A C 1
ATOM 1489 O O . GLU A 1 198 ? 0.157 -3.785 -0.654 1.00 85.75 198 GLU A O 1
ATOM 1494 N N . GLN A 1 199 ? 1.810 -2.684 0.409 1.00 85.56 199 GLN A N 1
ATOM 1495 C CA . GLN A 1 199 ? 2.075 -3.747 1.385 1.00 85.56 199 GLN A CA 1
ATOM 1496 C C . GLN A 1 199 ? 0.875 -3.990 2.308 1.00 85.56 199 GLN A C 1
ATOM 1498 O O . GLN A 1 199 ? 0.519 -5.134 2.556 1.00 85.56 199 GLN A O 1
ATOM 1503 N N . LEU A 1 200 ? 0.191 -2.934 2.768 1.00 93.69 200 LEU A N 1
ATOM 1504 C CA . LEU A 1 200 ? -1.002 -3.080 3.611 1.00 93.69 200 LEU A CA 1
ATOM 1505 C C . LEU A 1 200 ? -2.090 -3.908 2.933 1.00 93.69 200 LEU A C 1
ATOM 1507 O O . LEU A 1 200 ? -2.698 -4.752 3.578 1.00 93.69 200 LEU A O 1
ATOM 1511 N N . VAL A 1 201 ? -2.365 -3.664 1.649 1.00 92.69 201 VAL A N 1
ATOM 1512 C CA . VAL A 1 201 ? -3.422 -4.408 0.949 1.00 92.69 201 VAL A CA 1
ATOM 1513 C C . VAL A 1 201 ? -3.006 -5.816 0.536 1.00 92.69 201 VAL A C 1
ATOM 1515 O O . VAL A 1 201 ? -3.883 -6.624 0.248 1.00 92.69 201 VAL A O 1
ATOM 1518 N N . SER A 1 202 ? -1.705 -6.122 0.509 1.00 87.06 202 SER A N 1
ATOM 1519 C CA . SER A 1 202 ? -1.227 -7.495 0.329 1.00 87.06 202 SER A CA 1
ATOM 1520 C C . SER A 1 202 ? -1.218 -8.306 1.625 1.00 87.06 202 SER A C 1
ATOM 1522 O O . SER A 1 202 ? -1.049 -9.521 1.550 1.00 87.06 202 SER A O 1
ATOM 1524 N N . LEU A 1 203 ? -1.407 -7.665 2.787 1.00 93.38 203 LEU A N 1
ATOM 1525 C CA . LEU A 1 203 ? -1.453 -8.369 4.063 1.00 93.38 203 LEU A CA 1
ATOM 1526 C C . LEU A 1 203 ? -2.617 -9.357 4.124 1.00 93.38 203 LEU A C 1
ATOM 1528 O O . LEU A 1 203 ? -3.761 -9.059 3.750 1.00 93.38 203 LEU A O 1
ATOM 1532 N N . ARG A 1 204 ? -2.319 -10.515 4.696 1.00 94.12 204 ARG A N 1
ATOM 1533 C CA . ARG A 1 204 ? -3.273 -11.553 5.056 1.00 94.12 204 ARG A CA 1
ATOM 1534 C C . ARG A 1 204 ? -3.557 -11.538 6.551 1.00 94.12 204 ARG A C 1
ATOM 1536 O O . ARG A 1 204 ? -2.807 -10.981 7.344 1.00 94.12 204 ARG A O 1
ATOM 1543 N N . THR A 1 205 ? -4.657 -12.158 6.956 1.00 95.38 205 THR A N 1
ATOM 1544 C CA . THR A 1 205 ? -4.997 -12.337 8.372 1.00 95.38 205 THR A CA 1
ATOM 1545 C C . THR A 1 205 ? -3.933 -13.129 9.122 1.00 95.38 205 THR A C 1
ATOM 1547 O O . THR A 1 205 ? -3.697 -12.844 10.289 1.00 95.38 205 THR A O 1
ATOM 1550 N N . ASP A 1 206 ? -3.277 -14.063 8.436 1.00 92.50 206 ASP A N 1
ATOM 1551 C CA . ASP A 1 206 ? -2.251 -14.944 9.004 1.00 92.50 206 ASP A CA 1
ATOM 1552 C C . ASP A 1 206 ? -0.910 -14.214 9.208 1.00 92.50 206 ASP A C 1
ATOM 1554 O O . ASP A 1 206 ? -0.053 -14.682 9.949 1.00 92.50 206 ASP A O 1
ATOM 1558 N N . ASP A 1 207 ? -0.758 -13.019 8.622 1.00 93.38 207 ASP A N 1
ATOM 1559 C CA . ASP A 1 207 ? 0.402 -12.1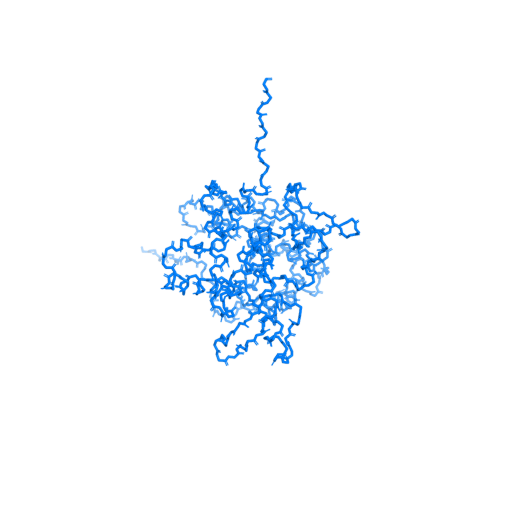46 8.837 1.00 93.38 207 ASP A CA 1
ATOM 1560 C C . ASP A 1 207 ? 0.371 -11.485 10.225 1.00 93.38 207 ASP A C 1
ATOM 1562 O O . ASP A 1 207 ? 1.364 -10.908 10.668 1.00 93.38 207 ASP A O 1
ATOM 1566 N N . LEU A 1 208 ? -0.777 -11.538 10.911 1.00 94.56 208 LEU A N 1
ATOM 1567 C CA . LEU A 1 208 ? -0.943 -11.058 12.276 1.00 94.56 208 LEU A CA 1
ATOM 1568 C C . LEU A 1 208 ? -0.748 -12.209 13.258 1.00 94.56 208 LEU A C 1
ATOM 1570 O O . LEU A 1 208 ? -1.515 -13.171 13.265 1.00 94.56 208 LEU A O 1
ATOM 1574 N N . ARG A 1 209 ? 0.209 -12.056 14.171 1.00 92.25 209 ARG A N 1
ATOM 1575 C CA . ARG A 1 209 ? 0.425 -13.000 15.272 1.00 92.25 209 ARG A CA 1
ATOM 1576 C C . ARG A 1 209 ? 0.075 -12.332 16.597 1.00 92.25 209 ARG A C 1
ATOM 1578 O O . ARG A 1 209 ? 0.387 -11.166 16.820 1.00 92.25 209 ARG A O 1
ATOM 1585 N N . SER A 1 210 ? -0.573 -13.067 17.494 1.00 90.56 210 SER A N 1
ATOM 1586 C CA . SER A 1 210 ? -0.772 -12.646 18.882 1.00 90.56 210 SER A CA 1
ATOM 1587 C C . SER A 1 210 ? -0.259 -13.751 19.787 1.00 90.56 210 SER A C 1
ATOM 1589 O O . SER A 1 210 ? -0.680 -14.898 19.671 1.00 90.56 210 SER A O 1
ATOM 1591 N N . THR A 1 211 ? 0.630 -13.394 20.700 1.00 85.06 211 THR A N 1
ATOM 1592 C CA . THR A 1 211 ? 1.169 -14.271 21.738 1.00 85.06 211 THR A CA 1
ATOM 1593 C C . THR A 1 211 ? 0.747 -13.737 23.108 1.00 85.06 211 THR A C 1
ATOM 1595 O O . THR A 1 211 ? 0.203 -12.636 23.219 1.00 85.06 211 THR A O 1
ATOM 1598 N N . GLY A 1 212 ? 1.014 -14.487 24.181 1.00 81.75 212 GLY A N 1
ATOM 1599 C CA . GLY A 1 212 ? 0.801 -13.986 25.546 1.00 81.75 212 GLY A CA 1
ATOM 1600 C C . GLY A 1 212 ? 1.624 -12.731 25.878 1.00 81.75 212 GLY A C 1
ATOM 1601 O O . GLY A 1 212 ? 1.285 -12.011 26.811 1.00 81.75 212 GLY A O 1
ATOM 1602 N N . THR A 1 213 ? 2.678 -12.448 25.105 1.00 80.75 213 THR A N 1
ATOM 1603 C CA . THR A 1 213 ? 3.605 -11.328 25.320 1.00 80.75 213 THR A CA 1
ATOM 1604 C C . THR A 1 213 ? 3.332 -10.116 24.429 1.00 80.75 213 THR A C 1
ATOM 1606 O O . THR A 1 213 ? 3.908 -9.057 24.668 1.00 80.75 213 THR A O 1
ATOM 1609 N N . GLY A 1 214 ? 2.459 -10.222 23.42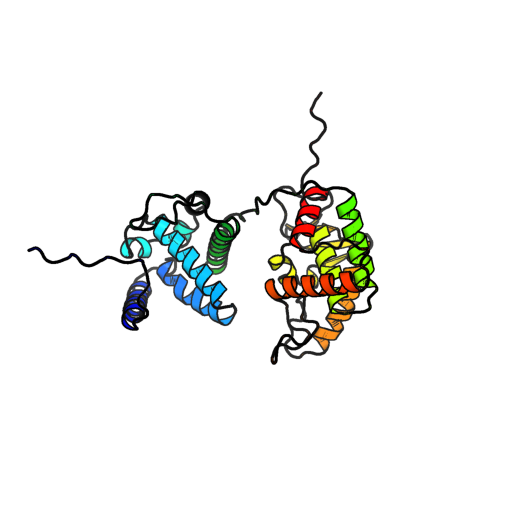2 1.00 87.75 214 GLY A N 1
ATOM 1610 C CA . GLY A 1 214 ? 2.155 -9.097 22.542 1.00 87.75 214 GLY A CA 1
ATOM 1611 C C . GLY A 1 214 ? 1.475 -9.486 21.236 1.00 87.75 214 GLY A C 1
ATOM 1612 O O . GLY A 1 214 ? 1.027 -10.614 21.045 1.00 87.75 214 GLY A O 1
ATOM 1613 N N . ALA A 1 215 ? 1.392 -8.520 20.326 1.00 92.38 215 ALA A N 1
ATOM 1614 C CA . ALA A 1 215 ? 0.902 -8.723 18.971 1.00 92.38 215 ALA A CA 1
ATOM 1615 C C . ALA A 1 215 ? 1.948 -8.244 17.967 1.00 92.38 215 ALA A C 1
ATOM 1617 O O . ALA A 1 215 ? 2.700 -7.315 18.253 1.00 92.38 215 ALA A O 1
ATOM 1618 N N . TRP A 1 216 ? 1.978 -8.876 16.803 1.00 93.44 216 TRP A N 1
ATOM 1619 C CA . TRP A 1 216 ? 3.026 -8.724 15.805 1.00 93.44 216 TRP A CA 1
ATOM 1620 C C . TRP A 1 216 ? 2.427 -8.732 14.402 1.00 93.44 216 TRP A C 1
ATOM 1622 O O . TRP A 1 216 ? 1.377 -9.338 14.172 1.00 93.44 216 TRP A O 1
ATOM 1632 N N . ILE A 1 217 ? 3.098 -8.065 13.469 1.00 94.19 217 ILE A N 1
ATOM 1633 C CA . ILE A 1 217 ? 2.727 -8.031 12.055 1.00 94.19 217 ILE A CA 1
ATOM 1634 C C . ILE A 1 217 ? 3.930 -8.394 11.187 1.00 94.19 217 ILE A C 1
ATOM 1636 O O . ILE A 1 217 ? 5.003 -7.809 11.344 1.00 94.19 217 ILE A O 1
ATOM 1640 N N . ARG A 1 218 ? 3.735 -9.334 10.259 1.00 90.12 218 ARG A N 1
ATOM 1641 C CA . ARG A 1 218 ? 4.727 -9.691 9.244 1.00 90.12 218 ARG A CA 1
ATOM 1642 C C . ARG A 1 218 ? 5.007 -8.512 8.314 1.00 90.12 218 ARG A C 1
ATOM 1644 O O . ARG A 1 218 ? 4.088 -7.816 7.875 1.00 90.12 218 ARG A O 1
ATOM 1651 N N . THR A 1 219 ? 6.272 -8.299 7.986 1.00 85.50 219 THR A N 1
ATOM 1652 C CA . THR A 1 219 ? 6.721 -7.228 7.096 1.00 85.50 219 THR A CA 1
ATOM 1653 C C . THR A 1 219 ? 8.027 -7.605 6.414 1.00 85.50 219 THR A C 1
ATOM 1655 O O . THR A 1 219 ? 8.795 -8.414 6.923 1.00 85.50 219 THR A O 1
ATOM 1658 N N . ASP A 1 220 ? 8.310 -6.971 5.279 1.00 77.94 220 ASP A N 1
ATOM 1659 C CA . ASP A 1 220 ? 9.645 -7.036 4.692 1.00 77.94 220 ASP A CA 1
ATOM 1660 C C . ASP A 1 220 ? 10.644 -6.349 5.643 1.00 77.94 220 ASP A C 1
ATOM 1662 O O . ASP A 1 220 ? 10.344 -5.245 6.131 1.00 77.94 220 ASP A O 1
ATOM 1666 N N . PRO A 1 221 ? 11.819 -6.948 5.906 1.00 69.69 221 PRO A N 1
ATOM 1667 C CA . PRO A 1 221 ? 12.819 -6.323 6.752 1.00 69.69 221 PRO A CA 1
ATOM 1668 C C . PRO A 1 221 ? 13.348 -5.025 6.124 1.00 69.69 221 PRO A C 1
ATOM 1670 O O . PRO A 1 221 ? 13.633 -4.975 4.921 1.00 69.69 221 PRO A O 1
ATOM 1673 N N . PRO A 1 222 ? 13.527 -3.956 6.917 1.00 68.56 222 PRO A N 1
ATOM 1674 C CA . PRO A 1 222 ? 14.369 -2.835 6.523 1.00 68.56 222 PRO A CA 1
ATOM 1675 C C . PRO A 1 222 ? 15.842 -3.272 6.440 1.00 68.56 222 PRO A C 1
ATOM 1677 O O . PRO A 1 222 ? 16.231 -4.303 6.980 1.00 68.56 222 PRO A O 1
ATOM 1680 N N . GLN A 1 223 ? 16.685 -2.450 5.806 1.00 62.97 223 GLN A N 1
ATOM 1681 C CA . GLN A 1 223 ? 18.129 -2.711 5.675 1.00 62.97 223 GLN A CA 1
ATOM 1682 C C . GLN A 1 223 ? 18.828 -2.943 7.028 1.00 62.97 223 GLN A C 1
ATOM 1684 O O . GLN A 1 223 ? 19.785 -3.709 7.108 1.00 62.97 223 GLN A O 1
ATOM 1689 N N . HIS A 1 224 ? 18.340 -2.287 8.083 1.00 65.88 224 HIS A N 1
ATOM 1690 C CA . HIS A 1 224 ? 18.769 -2.508 9.457 1.00 65.88 224 HIS A CA 1
ATOM 1691 C C . HIS A 1 224 ? 17.562 -2.925 10.282 1.00 65.88 224 HIS A C 1
ATOM 1693 O O . HIS A 1 224 ? 16.650 -2.120 10.479 1.00 65.88 224 HIS A O 1
ATOM 1699 N N . LEU A 1 225 ? 17.556 -4.178 10.739 1.00 66.88 225 LEU A N 1
ATOM 1700 C CA . LEU A 1 225 ? 16.472 -4.705 11.552 1.00 66.88 225 LEU A CA 1
ATOM 1701 C C . LEU A 1 225 ? 16.446 -3.980 12.908 1.00 66.88 225 LEU A C 1
ATOM 1703 O O . LEU A 1 225 ? 17.453 -3.989 13.622 1.00 66.88 225 LEU A O 1
ATOM 1707 N N . PRO A 1 226 ? 15.324 -3.351 13.292 1.00 76.12 226 PRO A N 1
ATOM 1708 C CA . PRO A 1 226 ? 15.206 -2.745 14.608 1.00 76.12 226 PRO A CA 1
ATOM 1709 C C . PRO A 1 226 ? 15.328 -3.804 15.698 1.00 76.12 226 PRO A C 1
ATOM 1711 O O . PRO A 1 226 ? 14.749 -4.878 15.580 1.00 76.12 226 PRO A O 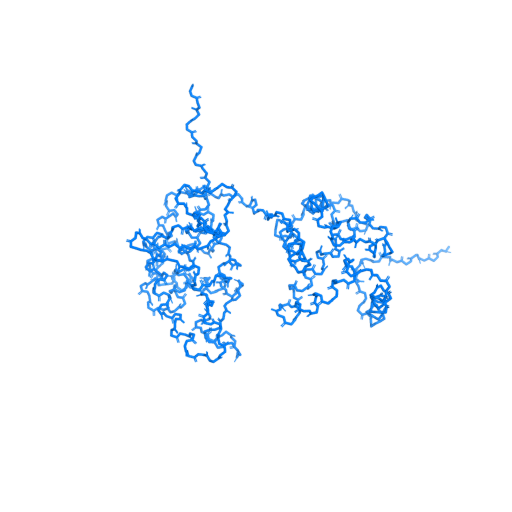1
ATOM 1714 N N . ALA A 1 227 ? 15.995 -3.476 16.805 1.00 76.12 227 ALA A N 1
ATOM 1715 C CA . ALA A 1 227 ? 16.204 -4.418 17.912 1.00 76.12 227 ALA A CA 1
ATOM 1716 C C . ALA A 1 227 ? 14.896 -4.970 18.515 1.00 76.12 227 ALA A C 1
ATOM 1718 O O . ALA A 1 227 ? 14.892 -6.032 19.126 1.00 76.12 227 ALA A O 1
ATOM 1719 N N . ALA A 1 228 ? 13.787 -4.241 18.364 1.00 78.50 228 ALA A N 1
ATOM 1720 C CA . ALA A 1 228 ? 12.475 -4.656 18.850 1.00 78.50 228 ALA A CA 1
ATOM 1721 C C . ALA A 1 228 ? 11.739 -5.621 17.902 1.00 78.50 228 ALA A C 1
ATOM 1723 O O . ALA A 1 228 ? 10.690 -6.140 18.276 1.00 78.50 228 ALA A O 1
ATOM 1724 N N . TRP A 1 229 ? 12.223 -5.808 16.671 1.00 85.38 229 TRP A N 1
ATOM 1725 C CA . TRP A 1 229 ? 11.605 -6.690 15.682 1.00 85.38 229 TRP A CA 1
ATOM 1726 C C . TRP A 1 229 ? 12.144 -8.109 15.845 1.00 85.38 229 TRP A C 1
ATOM 1728 O O . TRP A 1 229 ? 13.270 -8.311 16.294 1.00 85.38 229 TRP A O 1
ATOM 1738 N N . GLN A 1 230 ? 11.316 -9.089 15.503 1.00 84.44 230 GLN A N 1
ATOM 1739 C CA . GLN A 1 230 ? 11.654 -10.505 15.602 1.00 84.44 230 GLN A CA 1
ATOM 1740 C C . GLN A 1 230 ? 11.802 -11.091 14.206 1.00 84.44 230 GLN A C 1
ATOM 1742 O O . GLN A 1 230 ? 10.999 -10.795 13.326 1.00 84.44 230 GLN A O 1
ATOM 1747 N N . GLU A 1 231 ? 12.815 -11.923 14.018 1.00 84.94 231 GLU A N 1
ATOM 1748 C CA . GLU A 1 231 ? 12.947 -12.784 12.848 1.00 84.94 231 GLU A CA 1
ATOM 1749 C C . GLU A 1 231 ? 12.569 -14.200 13.278 1.00 84.94 231 GLU A C 1
ATOM 1751 O O . GLU A 1 231 ? 13.027 -14.684 14.318 1.00 84.94 231 GLU A O 1
ATOM 1756 N N . ASP A 1 232 ? 11.668 -14.823 12.530 1.00 76.88 232 ASP A N 1
ATOM 1757 C CA . ASP A 1 232 ? 11.273 -16.204 12.738 1.00 76.88 232 ASP A CA 1
ATOM 1758 C C . ASP A 1 232 ? 12.432 -17.113 12.290 1.00 76.88 232 ASP A C 1
ATOM 1760 O O . ASP A 1 232 ? 12.872 -17.034 11.139 1.00 76.88 232 ASP A O 1
ATOM 1764 N N . PRO A 1 233 ? 12.983 -17.946 13.190 1.00 70.75 233 PRO A N 1
ATOM 1765 C CA . PRO A 1 233 ? 14.161 -18.746 12.886 1.00 70.75 233 PRO A CA 1
ATOM 1766 C C . PRO A 1 233 ? 13.902 -19.862 11.865 1.00 70.75 233 PRO A C 1
ATOM 1768 O O . PRO A 1 233 ? 14.869 -20.408 11.335 1.00 70.75 233 PRO A O 1
ATOM 1771 N N . GLU A 1 234 ? 12.644 -20.242 11.610 1.00 73.75 234 GLU A N 1
ATOM 1772 C CA . GLU A 1 234 ? 12.321 -21.358 10.711 1.00 73.75 234 GLU A CA 1
ATOM 1773 C C . GLU A 1 234 ? 12.241 -20.936 9.239 1.00 73.75 234 GLU A C 1
ATOM 1775 O O . GLU A 1 234 ? 12.703 -21.672 8.364 1.00 73.75 234 GLU A O 1
ATOM 1780 N N . ASP A 1 235 ? 11.682 -19.760 8.952 1.00 77.94 235 ASP A N 1
ATOM 1781 C CA . ASP A 1 235 ? 11.428 -19.285 7.586 1.00 77.94 235 ASP A CA 1
ATOM 1782 C C . ASP A 1 235 ? 12.071 -17.922 7.261 1.00 77.94 235 ASP A C 1
ATOM 1784 O O . ASP A 1 235 ? 12.024 -17.482 6.108 1.00 77.94 235 ASP A O 1
ATOM 1788 N N . GLY A 1 236 ? 12.721 -17.277 8.238 1.00 78.50 236 GLY A N 1
ATOM 1789 C CA . GLY A 1 236 ? 13.347 -15.962 8.083 1.00 78.50 236 GLY A CA 1
ATOM 1790 C C . GLY A 1 236 ? 12.335 -14.822 7.947 1.00 78.50 236 GLY A C 1
ATOM 1791 O O . GLY A 1 236 ? 12.686 -13.722 7.509 1.00 78.50 236 GLY A O 1
ATOM 1792 N N . GLU A 1 237 ? 11.059 -15.058 8.264 1.00 84.25 237 GLU A N 1
ATOM 1793 C CA . GLU A 1 237 ? 10.045 -14.016 8.219 1.00 84.25 237 GLU A CA 1
ATOM 1794 C C . GLU A 1 237 ? 10.235 -13.001 9.342 1.00 84.25 237 GLU A C 1
ATOM 1796 O O . GLU A 1 237 ? 10.528 -13.329 10.488 1.00 84.25 237 GLU A O 1
ATOM 1801 N N . VAL A 1 238 ? 10.006 -11.730 9.025 1.00 86.19 238 VAL A N 1
ATOM 1802 C CA . VAL A 1 238 ? 10.264 -10.634 9.955 1.00 86.19 238 VAL A CA 1
ATOM 1803 C C . VAL A 1 238 ? 8.957 -10.055 10.475 1.00 86.19 238 VAL A C 1
ATOM 1805 O O . VAL A 1 238 ? 8.029 -9.754 9.722 1.00 86.19 238 VAL A O 1
ATOM 1808 N N . TYR A 1 239 ? 8.909 -9.859 11.787 1.00 90.44 239 TYR A N 1
ATOM 1809 C CA . TYR A 1 239 ? 7.741 -9.452 12.545 1.00 90.44 239 TYR A CA 1
ATOM 1810 C C . TYR A 1 239 ? 8.018 -8.174 13.338 1.00 90.44 239 TYR A C 1
ATOM 1812 O O . TYR A 1 239 ? 8.888 -8.122 14.208 1.00 90.44 239 TYR A O 1
ATOM 1820 N N . ALA A 1 240 ? 7.221 -7.140 13.073 1.00 89.88 240 ALA A N 1
ATOM 1821 C CA . ALA A 1 240 ? 7.251 -5.890 13.822 1.00 89.88 240 ALA A CA 1
ATOM 1822 C C . ALA A 1 240 ? 6.242 -5.927 14.985 1.00 89.88 240 ALA A C 1
ATOM 1824 O O . ALA A 1 240 ? 5.103 -6.370 14.784 1.00 89.88 240 ALA A O 1
ATOM 1825 N N . PRO A 1 241 ? 6.601 -5.436 16.185 1.00 90.19 241 PRO A N 1
ATOM 1826 C CA . PRO A 1 241 ? 5.689 -5.410 17.319 1.00 90.19 241 PRO A CA 1
ATOM 1827 C C . PRO A 1 241 ? 4.586 -4.370 17.107 1.00 90.19 241 PRO A C 1
ATOM 1829 O O . PRO A 1 241 ? 4.840 -3.212 16.770 1.00 90.19 241 PRO A O 1
ATOM 1832 N N . LEU A 1 242 ? 3.341 -4.766 17.362 1.00 89.25 242 LEU A N 1
ATOM 1833 C CA . LEU A 1 242 ? 2.205 -3.858 17.398 1.00 89.25 242 LEU A CA 1
ATOM 1834 C C . LEU A 1 242 ? 2.092 -3.225 18.786 1.00 89.25 242 LEU A C 1
ATOM 1836 O O . LEU A 1 242 ? 1.973 -3.942 19.784 1.00 89.25 242 LEU A O 1
ATOM 1840 N N . PRO A 1 243 ? 2.041 -1.887 18.883 1.00 85.56 243 PRO A N 1
ATOM 1841 C CA . PRO A 1 243 ? 1.829 -1.245 20.167 1.00 85.56 243 PRO A CA 1
ATOM 1842 C C . PRO A 1 243 ? 0.426 -1.585 20.709 1.00 85.56 243 PRO A C 1
ATOM 1844 O O . PRO A 1 243 ? -0.508 -1.751 19.916 1.00 85.56 243 PRO A O 1
ATOM 1847 N N . PRO A 1 244 ? 0.211 -1.619 22.040 1.00 86.44 244 PRO A N 1
ATOM 1848 C CA . PRO A 1 244 ? -1.074 -2.023 22.624 1.00 86.44 244 PRO A CA 1
ATOM 1849 C C . PRO A 1 244 ? -2.278 -1.220 22.109 1.00 86.44 244 PRO A C 1
ATOM 1851 O O . PRO A 1 244 ? -3.347 -1.777 21.845 1.00 86.44 244 PRO A O 1
ATOM 1854 N N . TRP A 1 245 ? -2.100 0.092 21.907 1.00 85.19 245 TRP A N 1
ATOM 1855 C CA . TRP A 1 245 ? -3.134 0.960 21.335 1.00 85.19 245 TRP A CA 1
ATOM 1856 C C . TRP A 1 245 ? -3.471 0.582 19.886 1.00 85.19 245 TRP A C 1
ATOM 1858 O O . TRP A 1 245 ? -4.636 0.639 19.490 1.00 85.19 245 TRP A O 1
ATOM 1868 N N . GLY A 1 246 ? -2.469 0.151 19.118 1.00 90.38 246 GLY A N 1
ATOM 1869 C CA . GLY A 1 246 ? -2.620 -0.281 17.736 1.00 90.38 246 GLY A CA 1
ATOM 1870 C C . GLY A 1 246 ? -3.290 -1.646 17.640 1.00 90.38 246 GLY A C 1
ATOM 1871 O O . GLY A 1 246 ? -4.230 -1.818 16.866 1.00 90.38 246 GLY A O 1
ATOM 1872 N N . TRP A 1 247 ? -2.892 -2.591 18.496 1.00 93.50 247 TRP A N 1
ATOM 1873 C CA . TRP A 1 247 ? -3.508 -3.916 18.542 1.00 93.50 247 TRP A CA 1
ATOM 1874 C C . TRP A 1 247 ? -5.000 -3.857 18.877 1.00 93.50 247 TRP A C 1
ATOM 1876 O O . TRP A 1 247 ? -5.804 -4.550 18.255 1.00 93.50 247 TRP A O 1
ATOM 1886 N N . GLY A 1 248 ? -5.402 -2.972 19.795 1.00 93.00 248 GLY A N 1
ATOM 1887 C CA . GLY A 1 248 ? -6.817 -2.737 20.082 1.00 93.00 248 GLY A CA 1
ATOM 1888 C C . GLY A 1 248 ? -7.621 -2.331 18.838 1.00 93.00 248 GLY A C 1
ATOM 1889 O O . GLY A 1 248 ? -8.710 -2.857 18.620 1.00 93.00 248 GLY A O 1
ATOM 1890 N N . ALA A 1 249 ? -7.080 -1.446 17.995 1.00 94.88 249 ALA A N 1
ATOM 1891 C CA . ALA A 1 249 ? -7.723 -1.043 16.742 1.00 94.88 249 ALA A CA 1
ATOM 1892 C C . ALA A 1 249 ? -7.772 -2.187 15.715 1.00 94.88 249 ALA A C 1
ATOM 1894 O O . ALA A 1 249 ? -8.813 -2.422 15.099 1.00 94.88 249 ALA A O 1
ATOM 1895 N N . VAL A 1 250 ? -6.679 -2.945 15.576 1.00 96.25 250 VAL A N 1
ATOM 1896 C CA . VAL A 1 250 ? -6.617 -4.111 14.681 1.00 96.25 250 VAL A CA 1
ATOM 1897 C C . VAL A 1 250 ? -7.628 -5.182 15.099 1.00 96.25 250 VAL A C 1
ATOM 1899 O O . VAL A 1 250 ? -8.321 -5.721 14.244 1.00 96.25 250 VAL A O 1
ATOM 1902 N N . ARG A 1 251 ? -7.797 -5.451 16.400 1.00 95.62 251 ARG A N 1
ATOM 1903 C CA . ARG A 1 251 ? -8.796 -6.411 16.904 1.00 95.62 251 ARG A CA 1
ATOM 1904 C C . ARG A 1 251 ? -10.229 -6.013 16.570 1.00 95.62 251 ARG A C 1
ATOM 1906 O O . ARG A 1 251 ? -10.999 -6.864 16.127 1.00 95.62 251 ARG A O 1
ATOM 1913 N N . VAL A 1 252 ? -10.581 -4.742 16.777 1.00 94.62 252 VAL A N 1
ATOM 1914 C CA . VAL A 1 252 ? -11.911 -4.219 16.421 1.00 94.62 252 VAL A CA 1
ATOM 1915 C C . VAL A 1 252 ? -12.147 -4.400 14.923 1.00 94.62 252 VAL A C 1
ATOM 1917 O O . VAL A 1 252 ? -13.151 -4.990 14.524 1.00 94.62 252 VAL A O 1
ATOM 1920 N N . TRP A 1 253 ? -11.177 -4.000 14.096 1.00 96.31 253 TRP A N 1
ATOM 1921 C CA . TRP A 1 253 ? -11.247 -4.204 12.653 1.00 96.31 253 TRP A CA 1
ATOM 1922 C C . TRP A 1 253 ? -11.390 -5.682 12.272 1.00 96.31 253 TRP A C 1
ATOM 1924 O O . TRP A 1 253 ? -12.251 -6.007 11.464 1.00 96.31 253 TRP A O 1
ATOM 1934 N N . MET A 1 254 ? -10.621 -6.591 12.873 1.00 96.00 254 MET A N 1
ATOM 1935 C CA . MET A 1 254 ? -10.702 -8.029 12.593 1.00 96.00 254 MET A CA 1
ATOM 1936 C C . MET A 1 254 ? -12.088 -8.614 12.893 1.00 96.00 254 MET A C 1
ATOM 1938 O O . MET A 1 254 ? -12.578 -9.450 12.130 1.00 96.00 254 MET A O 1
ATOM 1942 N N . GLY A 1 255 ? -12.746 -8.151 13.961 1.00 94.50 255 GLY A N 1
ATOM 1943 C CA . GLY A 1 255 ? -14.131 -8.516 14.268 1.00 94.50 255 GLY A CA 1
ATOM 1944 C C . GLY A 1 255 ? -15.111 -8.050 13.187 1.00 94.50 255 GLY A C 1
ATOM 1945 O O . GLY A 1 255 ? -15.894 -8.850 12.676 1.00 94.50 255 GLY A O 1
ATOM 1946 N N . LEU A 1 256 ? -15.023 -6.779 12.787 1.00 93.50 256 LEU A N 1
ATOM 1947 C CA . LEU A 1 256 ? -15.868 -6.182 11.743 1.00 93.50 256 LEU A CA 1
ATOM 1948 C C . LEU A 1 256 ? -15.644 -6.839 10.376 1.00 93.50 256 LEU A C 1
ATOM 1950 O O . LEU A 1 256 ? -16.584 -7.281 9.719 1.00 93.50 256 LEU A O 1
ATOM 1954 N N . ARG A 1 257 ? -14.376 -6.975 9.987 1.00 94.38 257 ARG A N 1
ATOM 1955 C CA . ARG A 1 257 ? -13.918 -7.611 8.753 1.00 94.38 257 ARG A CA 1
ATOM 1956 C C . ARG A 1 257 ? -14.440 -9.034 8.622 1.00 94.38 257 ARG A C 1
ATOM 1958 O O . ARG A 1 257 ? -14.867 -9.413 7.536 1.00 94.38 257 ARG A O 1
ATOM 1965 N N . ARG A 1 258 ? -14.440 -9.816 9.709 1.00 94.25 258 ARG A N 1
ATOM 1966 C CA . ARG A 1 258 ? -15.000 -11.176 9.705 1.00 94.25 258 ARG A CA 1
ATOM 1967 C C . ARG A 1 258 ? -16.469 -11.171 9.285 1.00 94.25 258 ARG A C 1
ATOM 1969 O O . ARG A 1 258 ? -16.823 -11.977 8.437 1.00 94.25 258 ARG A O 1
ATOM 1976 N N . ARG A 1 259 ? -17.278 -10.243 9.816 1.00 91.94 259 ARG A N 1
ATOM 1977 C CA . ARG A 1 259 ? -18.701 -10.101 9.454 1.00 91.94 259 ARG A CA 1
ATOM 1978 C C . ARG A 1 259 ? -18.886 -9.715 7.985 1.00 91.94 259 ARG A C 1
ATOM 1980 O O . ARG A 1 259 ? -19.739 -10.282 7.311 1.00 91.94 259 ARG A O 1
ATOM 1987 N N . LEU A 1 260 ? -18.071 -8.780 7.489 1.00 91.25 260 LEU A N 1
ATOM 1988 C CA . LEU A 1 260 ? -18.125 -8.316 6.096 1.00 91.25 260 LEU A CA 1
ATOM 1989 C C . LEU A 1 260 ? -17.798 -9.436 5.102 1.00 91.25 260 LEU A C 1
ATOM 1991 O O . LEU A 1 260 ? -18.484 -9.595 4.102 1.00 91.25 260 LEU A O 1
ATOM 1995 N N . VAL A 1 261 ? -16.757 -10.216 5.387 1.00 91.31 261 VAL A N 1
ATOM 1996 C CA . VAL A 1 261 ? -16.300 -11.310 4.519 1.00 91.31 261 VAL A CA 1
ATOM 1997 C C . VAL A 1 261 ? -17.236 -12.514 4.598 1.00 91.31 261 VAL A C 1
ATOM 1999 O O . VAL A 1 261 ? -17.519 -13.117 3.572 1.00 91.31 261 VAL A O 1
ATOM 2002 N N . SER A 1 262 ? -17.760 -12.854 5.785 1.00 86.94 262 SER A N 1
ATOM 2003 C CA . SER A 1 262 ? -18.698 -13.979 5.934 1.00 86.94 262 SER A CA 1
ATOM 2004 C C . SER A 1 262 ? -20.013 -13.774 5.185 1.00 86.94 262 SER A C 1
ATOM 2006 O O . SER A 1 262 ? -20.711 -14.741 4.907 1.00 86.94 262 SER A O 1
ATOM 2008 N N . ALA A 1 263 ? -20.363 -12.522 4.888 1.00 77.62 263 ALA A N 1
ATOM 2009 C CA . ALA A 1 263 ? -21.572 -12.173 4.156 1.00 77.62 263 ALA A CA 1
ATOM 2010 C C . ALA A 1 263 ? -21.418 -12.286 2.627 1.00 77.62 263 ALA A C 1
ATOM 2012 O O . ALA A 1 263 ? -22.399 -12.067 1.919 1.00 77.62 263 ALA A O 1
ATOM 2013 N N . LEU A 1 264 ? -20.217 -12.590 2.110 1.00 81.69 264 LEU A N 1
ATOM 2014 C CA . LEU A 1 264 ? -19.927 -12.549 0.679 1.00 81.69 264 LEU A CA 1
ATOM 2015 C C . LEU A 1 264 ? -19.379 -13.878 0.143 1.00 81.69 264 LEU A C 1
ATOM 2017 O O . LEU A 1 264 ? -18.294 -14.327 0.511 1.00 81.69 264 LEU A O 1
ATOM 2021 N N . GLU A 1 265 ? -20.106 -14.463 -0.805 1.00 73.62 265 GLU A N 1
ATOM 2022 C CA . GLU A 1 265 ? -19.663 -15.637 -1.554 1.00 73.62 265 GLU A CA 1
ATOM 2023 C C . GLU A 1 265 ? -18.502 -15.269 -2.500 1.00 73.62 265 GLU A C 1
ATOM 2025 O O . GLU A 1 265 ? -18.560 -14.270 -3.218 1.00 73.62 265 GLU A O 1
ATOM 2030 N N . GLY A 1 266 ? -17.415 -16.050 -2.477 1.00 70.06 266 GLY A N 1
ATOM 2031 C CA . GLY A 1 266 ? -16.228 -15.817 -3.314 1.00 70.06 266 GLY A CA 1
ATOM 2032 C C . GLY A 1 266 ? -15.237 -14.762 -2.799 1.00 70.06 266 GLY A C 1
ATOM 2033 O O . GLY A 1 266 ? -14.263 -14.456 -3.487 1.00 70.06 266 GLY A O 1
ATOM 2034 N N . ALA A 1 267 ? -15.435 -14.212 -1.597 1.00 76.12 267 ALA A N 1
ATOM 2035 C CA . ALA A 1 267 ? -14.459 -13.317 -0.980 1.00 76.12 267 ALA A CA 1
ATOM 2036 C C . ALA A 1 267 ? -13.154 -14.055 -0.630 1.00 76.12 267 ALA A C 1
ATOM 2038 O O . ALA A 1 267 ? -13.177 -15.167 -0.094 1.00 76.12 267 ALA A O 1
ATOM 2039 N N . ASP A 1 268 ? -12.002 -13.406 -0.838 1.00 81.88 268 ASP A N 1
ATOM 2040 C CA . ASP A 1 268 ? -10.748 -13.891 -0.257 1.00 81.88 268 ASP A CA 1
ATOM 2041 C C . ASP A 1 268 ? -10.795 -13.710 1.267 1.00 81.88 268 ASP A C 1
ATOM 2043 O O . ASP A 1 268 ? -10.535 -12.635 1.822 1.00 81.88 268 ASP A O 1
ATOM 2047 N N . HIS A 1 269 ? -11.121 -14.803 1.954 1.00 86.88 269 HIS A N 1
ATOM 2048 C CA . HIS A 1 269 ? -11.244 -14.850 3.402 1.00 86.88 269 HIS A CA 1
ATOM 2049 C C . HIS A 1 269 ? -9.929 -14.619 4.143 1.00 86.88 269 HIS A C 1
ATOM 2051 O O . HIS A 1 269 ? -9.984 -14.424 5.360 1.00 86.88 269 HIS A O 1
ATOM 2057 N N . ARG A 1 270 ? -8.792 -14.524 3.450 1.00 91.06 270 ARG A N 1
ATOM 2058 C CA . ARG A 1 270 ? -7.489 -14.217 4.045 1.00 91.06 270 ARG A CA 1
ATOM 2059 C C . ARG A 1 270 ? -7.094 -12.755 3.908 1.00 91.06 270 ARG A C 1
ATOM 2061 O O . ARG A 1 270 ? -6.264 -12.310 4.685 1.00 91.06 270 ARG A O 1
ATOM 2068 N N . ALA A 1 271 ? -7.681 -11.975 3.000 1.00 93.56 271 ALA A N 1
ATOM 2069 C CA . ALA A 1 271 ? -7.308 -10.567 2.822 1.00 93.56 271 ALA A CA 1
ATOM 2070 C C . ALA A 1 271 ? -7.593 -9.726 4.082 1.00 93.56 271 ALA A C 1
ATOM 2072 O O . ALA A 1 271 ? -8.731 -9.673 4.563 1.00 93.56 271 ALA A O 1
ATOM 2073 N N . LEU A 1 272 ? -6.583 -9.030 4.614 1.00 96.31 272 LEU A N 1
ATOM 2074 C CA . LEU A 1 272 ? -6.730 -8.266 5.856 1.00 96.31 272 LEU A CA 1
ATOM 2075 C C . LEU A 1 272 ? -7.598 -7.012 5.676 1.00 96.31 272 LEU A C 1
ATOM 2077 O O . LEU A 1 272 ? -8.416 -6.680 6.538 1.00 96.31 272 LEU A O 1
ATOM 2081 N N . PHE A 1 273 ? -7.440 -6.314 4.552 1.00 96.00 273 PHE A N 1
ATOM 2082 C CA . PHE A 1 273 ? -8.164 -5.082 4.254 1.00 96.00 273 PHE A CA 1
ATOM 2083 C C . PHE A 1 273 ? -9.203 -5.294 3.161 1.00 96.00 273 PHE A C 1
ATOM 2085 O O . PHE A 1 273 ? -8.871 -5.586 2.014 1.00 96.00 273 PHE A O 1
ATOM 2092 N N . VAL A 1 274 ? -10.467 -5.065 3.517 1.00 94.44 274 VAL A N 1
ATOM 2093 C CA . VAL A 1 274 ? -11.624 -5.259 2.639 1.00 94.44 274 VAL A CA 1
ATOM 2094 C C . VAL A 1 274 ? -12.489 -4.000 2.522 1.00 94.44 274 VAL A C 1
ATOM 2096 O O . VAL A 1 274 ? -12.349 -3.027 3.278 1.00 94.44 274 VAL A O 1
ATOM 2099 N N . THR A 1 275 ? -13.368 -3.973 1.525 1.00 92.25 275 THR A N 1
ATOM 2100 C CA . THR A 1 275 ? -14.384 -2.935 1.336 1.00 92.25 275 THR A CA 1
ATOM 2101 C C . THR A 1 275 ? -15.416 -2.984 2.471 1.00 92.25 275 THR A C 1
ATOM 2103 O O . THR A 1 275 ? -15.919 -4.047 2.806 1.00 92.25 275 THR A O 1
ATOM 2106 N N . CYS A 1 276 ? -15.751 -1.835 3.072 1.00 88.25 276 CYS A N 1
ATOM 2107 C CA . CYS A 1 276 ? -16.792 -1.750 4.117 1.00 88.25 276 CYS A CA 1
ATOM 2108 C C . CYS A 1 276 ? -18.156 -1.313 3.572 1.00 88.25 276 CYS A C 1
ATOM 2110 O O . CYS A 1 276 ? -19.164 -1.421 4.249 1.00 88.25 276 CYS A O 1
ATOM 2112 N N . ALA A 1 277 ? -18.179 -0.751 2.368 1.00 80.69 277 ALA A N 1
ATOM 2113 C CA . ALA A 1 277 ? -19.368 -0.192 1.750 1.00 80.69 277 ALA A CA 1
ATOM 2114 C C . ALA A 1 277 ? -19.324 -0.482 0.246 1.00 80.69 277 ALA A C 1
ATOM 2116 O O . ALA A 1 277 ? -18.220 -0.678 -0.288 1.00 80.69 277 ALA A O 1
ATOM 2117 N N . PRO A 1 278 ? -20.480 -0.467 -0.438 1.00 65.12 278 PRO A N 1
ATOM 2118 C CA . PRO A 1 278 ? -20.524 -0.601 -1.884 1.00 65.12 278 PRO A CA 1
ATOM 2119 C C . PRO A 1 278 ? -19.656 0.483 -2.529 1.00 65.12 278 PRO A C 1
ATOM 2121 O O . PRO A 1 278 ? -19.863 1.679 -2.311 1.00 65.12 278 PRO A O 1
ATOM 2124 N N . ASN A 1 279 ? -18.648 0.082 -3.301 1.00 60.00 279 ASN A N 1
ATOM 2125 C CA . ASN A 1 279 ? -17.817 1.018 -4.057 1.00 60.00 279 ASN A CA 1
ATOM 2126 C C . ASN A 1 279 ? -18.277 1.008 -5.519 1.00 60.00 279 ASN A C 1
ATOM 2128 O O . ASN A 1 279 ? -17.840 0.186 -6.321 1.00 60.00 279 ASN A O 1
ATOM 2132 N N . GLY A 1 280 ? -19.164 1.945 -5.863 1.00 59.34 280 GLY A N 1
ATOM 2133 C CA . GLY A 1 280 ? -19.844 1.943 -7.160 1.00 59.34 280 GLY A CA 1
ATOM 2134 C C . GLY A 1 280 ? -20.906 0.843 -7.251 1.00 59.34 280 GLY A C 1
ATOM 2135 O O . GLY A 1 280 ? -21.196 0.168 -6.268 1.00 59.34 280 GLY A O 1
ATOM 2136 N N . ARG A 1 281 ? -21.507 0.669 -8.436 1.00 59.12 281 ARG A N 1
ATOM 2137 C CA . ARG A 1 281 ? -22.652 -0.242 -8.619 1.00 59.12 281 ARG A CA 1
ATOM 2138 C C . ARG A 1 281 ? -22.324 -1.734 -8.440 1.00 59.12 281 ARG A C 1
ATOM 2140 O O . ARG A 1 281 ? -23.244 -2.490 -8.171 1.00 59.12 281 ARG A O 1
ATOM 2147 N N . ASN A 1 282 ? -21.054 -2.145 -8.547 1.00 69.56 282 ASN A N 1
ATOM 2148 C CA . ASN A 1 282 ? -20.702 -3.562 -8.738 1.00 69.56 282 ASN A CA 1
ATOM 2149 C C . ASN A 1 282 ? -19.674 -4.134 -7.742 1.00 69.56 282 ASN A C 1
ATOM 2151 O O . ASN A 1 282 ? -19.265 -5.277 -7.915 1.00 69.56 282 ASN A O 1
ATOM 2155 N N . VAL A 1 283 ? -19.211 -3.381 -6.736 1.00 74.62 283 VAL A N 1
ATOM 2156 C CA . VAL A 1 283 ? -18.244 -3.915 -5.755 1.00 74.62 283 VAL A CA 1
ATOM 2157 C C . VAL A 1 283 ? -18.922 -4.056 -4.395 1.00 74.62 283 VAL A C 1
ATOM 2159 O O . VAL A 1 283 ? -19.106 -3.033 -3.724 1.00 74.62 283 VAL A O 1
ATOM 2162 N N . PRO A 1 284 ? -19.291 -5.280 -3.976 1.00 83.75 284 PRO A N 1
ATOM 2163 C CA . PRO A 1 284 ? -19.910 -5.495 -2.677 1.00 83.75 284 PRO A CA 1
ATOM 2164 C C . PRO A 1 284 ? -18.918 -5.237 -1.521 1.00 83.75 284 PRO A C 1
ATOM 2166 O O . PRO A 1 284 ? -17.694 -5.250 -1.721 1.00 83.75 284 PRO A O 1
ATOM 2169 N N . PRO A 1 285 ? -19.415 -4.964 -0.301 1.00 87.75 285 PRO A N 1
ATOM 2170 C CA . PRO A 1 285 ? -18.608 -5.024 0.919 1.00 87.75 285 PRO A CA 1
ATOM 2171 C C . PRO A 1 285 ? -17.982 -6.415 1.107 1.00 87.75 285 PRO A C 1
ATOM 2173 O O . PRO A 1 285 ? -18.570 -7.406 0.696 1.00 87.75 285 PRO A O 1
ATOM 2176 N N . GLY A 1 286 ? -16.804 -6.493 1.726 1.00 89.56 286 GLY A N 1
ATOM 2177 C CA . GLY A 1 286 ? -16.080 -7.748 1.967 1.00 89.56 286 GLY A CA 1
ATOM 2178 C C . GLY A 1 286 ? -15.044 -8.119 0.899 1.00 89.56 286 GLY A C 1
ATOM 2179 O O . GLY A 1 286 ? -14.235 -9.013 1.131 1.00 89.56 286 GLY A O 1
ATOM 2180 N N . MET A 1 287 ? -14.984 -7.396 -0.224 1.00 91.44 287 MET A N 1
ATOM 2181 C CA . MET A 1 287 ? -13.973 -7.612 -1.268 1.00 91.44 287 MET A CA 1
ATOM 2182 C C . MET A 1 287 ? -12.601 -7.056 -0.860 1.00 91.44 287 MET A C 1
ATOM 2184 O O . MET A 1 287 ? -12.551 -5.975 -0.263 1.00 91.44 287 MET A O 1
ATOM 2188 N N . PRO A 1 288 ? -11.480 -7.709 -1.222 1.00 91.88 288 PRO A N 1
ATOM 2189 C CA . PRO A 1 288 ? -10.138 -7.177 -0.986 1.00 91.88 288 PRO A CA 1
ATOM 2190 C C . PRO A 1 288 ? -9.964 -5.756 -1.536 1.00 91.88 288 PRO A C 1
ATOM 2192 O O . PRO A 1 288 ? -10.395 -5.431 -2.645 1.00 91.88 288 PRO A O 1
ATOM 2195 N N . LEU A 1 289 ? -9.330 -4.880 -0.757 1.00 91.25 289 LEU A N 1
ATOM 2196 C CA . LEU A 1 289 ? -9.018 -3.525 -1.203 1.00 91.25 289 LEU A CA 1
ATOM 2197 C C . LEU A 1 289 ? -7.793 -3.501 -2.118 1.00 91.25 289 LEU A C 1
ATOM 2199 O O . LEU A 1 289 ? -6.824 -4.217 -1.919 1.00 91.25 289 LEU A O 1
ATOM 2203 N N . HIS A 1 290 ? -7.781 -2.560 -3.059 1.00 90.19 290 HIS A N 1
ATOM 2204 C CA . HIS A 1 290 ? -6.558 -2.148 -3.750 1.00 90.19 290 HIS A CA 1
ATOM 2205 C C . HIS A 1 290 ? -5.919 -0.944 -3.048 1.00 90.19 290 HIS A C 1
ATOM 2207 O O . HIS A 1 290 ? -6.618 -0.155 -2.407 1.00 90.19 290 HIS A O 1
ATOM 2213 N N . ALA A 1 291 ? -4.615 -0.723 -3.247 1.00 86.38 291 ALA A N 1
ATOM 2214 C CA . ALA A 1 291 ? -3.860 0.353 -2.592 1.00 86.38 291 ALA A CA 1
ATOM 2215 C C . ALA A 1 291 ? -4.522 1.737 -2.752 1.00 86.38 291 ALA A C 1
ATOM 2217 O O . ALA A 1 291 ? -4.696 2.482 -1.788 1.00 86.38 291 ALA A O 1
ATOM 2218 N N . ARG A 1 292 ? -4.997 2.067 -3.962 1.00 87.12 292 ARG A N 1
ATOM 2219 C CA . ARG A 1 292 ? -5.726 3.325 -4.219 1.00 87.12 292 ARG A CA 1
ATOM 2220 C C . ARG A 1 292 ? -7.057 3.403 -3.466 1.00 87.12 292 ARG A C 1
ATOM 2222 O O . ARG A 1 292 ? -7.455 4.486 -3.041 1.00 87.12 292 ARG A O 1
ATOM 2229 N N . GLY A 1 293 ? -7.747 2.272 -3.329 1.00 90.38 293 GLY A N 1
ATOM 2230 C CA . GLY A 1 293 ? -8.977 2.155 -2.552 1.00 90.38 293 GLY A CA 1
ATOM 2231 C C . GLY A 1 293 ? -8.726 2.406 -1.068 1.00 90.38 293 GLY A C 1
ATOM 2232 O O . GLY A 1 293 ? -9.458 3.183 -0.463 1.00 90.38 293 GLY A O 1
ATOM 2233 N N . LEU A 1 294 ? -7.646 1.840 -0.520 1.00 93.31 294 LEU A N 1
ATOM 2234 C CA . LEU A 1 294 ? -7.226 2.059 0.864 1.00 93.31 294 LEU A CA 1
ATOM 2235 C C . LEU A 1 294 ? -6.877 3.529 1.135 1.00 93.31 294 LEU A C 1
ATOM 2237 O O . LEU A 1 294 ? -7.364 4.101 2.105 1.00 93.31 294 LEU A O 1
ATOM 2241 N N . VAL A 1 295 ? -6.107 4.176 0.253 1.00 91.00 295 VAL A N 1
ATOM 2242 C CA . VAL A 1 295 ? -5.763 5.604 0.397 1.00 91.00 295 VAL A CA 1
ATOM 2243 C C . VAL A 1 295 ? -7.016 6.483 0.405 1.00 91.00 295 VAL A C 1
ATOM 2245 O O . VAL A 1 295 ? -7.151 7.357 1.258 1.00 91.00 295 VAL A O 1
ATOM 2248 N N . ARG A 1 296 ? -7.960 6.242 -0.512 1.00 91.00 296 ARG A N 1
ATOM 2249 C CA . ARG A 1 296 ? -9.229 6.989 -0.554 1.00 91.00 296 ARG A CA 1
ATOM 2250 C C . ARG A 1 296 ? -10.086 6.728 0.680 1.00 91.00 296 ARG A C 1
ATOM 2252 O O . ARG A 1 296 ? -10.692 7.653 1.206 1.00 91.00 296 ARG A O 1
ATOM 2259 N N . ALA A 1 297 ? -10.143 5.478 1.133 1.00 91.44 297 ALA A N 1
ATOM 2260 C CA . ALA A 1 297 ? -10.849 5.097 2.346 1.00 91.44 297 ALA A CA 1
ATOM 2261 C C . ALA A 1 297 ? -10.290 5.811 3.583 1.00 91.44 297 ALA A C 1
ATOM 2263 O O . ALA A 1 297 ? -11.068 6.353 4.362 1.00 91.44 297 ALA A O 1
ATOM 2264 N N . HIS A 1 298 ? -8.961 5.858 3.722 1.00 94.06 298 HIS A N 1
ATOM 2265 C CA . HIS A 1 298 ? -8.274 6.608 4.776 1.00 94.06 298 HIS A CA 1
ATOM 2266 C C . HIS A 1 298 ? -8.657 8.086 4.740 1.00 94.06 298 HIS A C 1
ATOM 2268 O O . HIS A 1 298 ? -9.119 8.626 5.734 1.00 94.06 298 HIS A O 1
ATOM 2274 N N . GLN A 1 299 ? -8.541 8.729 3.576 1.00 93.44 299 GLN A N 1
ATOM 2275 C CA . GLN A 1 299 ? -8.867 10.151 3.423 1.00 93.44 299 GLN A CA 1
ATOM 2276 C C . GLN A 1 299 ? -10.316 10.471 3.801 1.00 93.44 299 GLN A C 1
ATOM 2278 O O . GLN A 1 299 ? -10.560 11.477 4.458 1.00 93.44 299 GLN A O 1
ATOM 2283 N N . ARG A 1 300 ? -11.274 9.613 3.423 1.00 93.38 300 ARG A N 1
ATOM 2284 C CA . ARG A 1 300 ? -12.674 9.779 3.840 1.00 93.38 300 ARG A CA 1
ATOM 2285 C C . ARG A 1 300 ? -12.824 9.659 5.355 1.00 93.38 300 ARG A C 1
ATOM 2287 O O . ARG A 1 300 ? -13.465 10.514 5.947 1.00 93.38 300 ARG A O 1
ATOM 2294 N N . ALA A 1 301 ? -12.206 8.649 5.971 1.00 94.38 301 ALA A N 1
ATOM 2295 C CA . ALA A 1 301 ? -12.258 8.463 7.419 1.00 94.38 301 ALA A CA 1
ATOM 2296 C C . ALA A 1 301 ? -11.688 9.664 8.178 1.00 94.38 301 ALA A C 1
ATOM 2298 O O . ALA A 1 301 ? -12.324 10.143 9.110 1.00 94.38 301 ALA A O 1
ATOM 2299 N N . ILE A 1 302 ? -10.537 10.183 7.742 1.00 94.31 302 ILE A N 1
ATOM 2300 C CA . ILE A 1 302 ? -9.919 11.364 8.351 1.00 94.31 302 ILE A CA 1
ATOM 2301 C C . ILE A 1 302 ? -10.759 12.624 8.127 1.00 94.31 302 ILE A C 1
ATOM 2303 O O . ILE A 1 302 ? -10.921 13.406 9.054 1.00 94.31 302 ILE A O 1
ATOM 2307 N N . GLY A 1 303 ? -11.347 12.808 6.941 1.00 93.06 303 GLY A N 1
ATOM 2308 C CA . GLY A 1 303 ? -12.249 13.935 6.688 1.00 93.06 303 GLY A CA 1
ATOM 2309 C C . GLY A 1 303 ? -13.502 13.901 7.569 1.00 93.06 303 GLY A C 1
ATOM 2310 O O . GLY A 1 303 ? -13.907 14.927 8.111 1.00 93.06 303 GLY A O 1
ATOM 2311 N N . THR A 1 304 ? -14.093 12.718 7.766 1.00 93.88 304 THR A N 1
ATOM 2312 C CA . THR A 1 304 ? -15.218 12.555 8.696 1.00 93.88 304 THR A CA 1
ATOM 2313 C C . THR A 1 304 ? -14.780 12.784 10.141 1.00 93.88 304 THR A C 1
ATOM 2315 O O . THR A 1 304 ? -15.469 13.501 10.858 1.00 93.88 304 THR A O 1
ATOM 2318 N N . LEU A 1 305 ? -13.625 12.255 10.560 1.00 94.31 305 LEU A N 1
ATOM 2319 C CA . LEU A 1 305 ? -13.092 12.498 11.902 1.00 94.31 305 LEU A CA 1
ATOM 2320 C C . LEU A 1 305 ? -12.883 13.992 12.158 1.00 94.31 305 LEU A C 1
ATOM 2322 O O . LEU A 1 305 ? -13.344 14.480 13.174 1.00 94.31 305 LEU A O 1
ATOM 2326 N N . ALA A 1 306 ? -12.285 14.729 11.221 1.00 93.62 306 ALA A N 1
ATOM 2327 C CA . ALA A 1 306 ? -12.075 16.172 11.356 1.00 93.62 306 ALA A CA 1
ATOM 2328 C C . ALA A 1 306 ? -13.387 16.967 11.515 1.00 93.62 306 ALA A C 1
ATOM 2330 O O . ALA A 1 306 ? -13.375 18.079 12.030 1.00 93.62 306 ALA A O 1
ATOM 2331 N N . THR A 1 307 ? -14.517 16.404 11.073 1.00 94.25 307 THR A N 1
ATOM 2332 C CA . THR A 1 307 ? -15.847 16.999 11.280 1.00 94.25 307 THR A CA 1
ATOM 2333 C C . THR A 1 307 ? -16.398 16.693 12.675 1.00 94.25 307 THR A C 1
ATOM 2335 O O . THR A 1 307 ? -17.064 17.538 13.262 1.00 94.25 307 THR A O 1
ATOM 2338 N N . LEU A 1 308 ? -16.150 15.486 13.194 1.00 93.25 308 LEU A N 1
ATOM 2339 C CA . LEU A 1 308 ? -16.669 15.029 14.489 1.00 93.25 308 LEU A CA 1
ATOM 2340 C C . LEU A 1 308 ? -15.796 15.476 15.669 1.00 93.25 308 LEU A C 1
ATOM 2342 O O . LEU A 1 308 ? -16.314 15.786 16.735 1.00 93.25 308 LEU A O 1
ATOM 2346 N N . GLU A 1 309 ? -14.481 15.507 15.471 1.00 93.00 309 GLU A N 1
ATOM 2347 C CA . GLU A 1 309 ? -13.458 15.791 16.478 1.00 93.00 309 GLU A CA 1
ATOM 2348 C C . GLU A 1 309 ? -12.429 16.784 15.902 1.00 93.00 309 GLU A C 1
ATOM 2350 O O . GLU A 1 309 ? -11.297 16.405 15.589 1.00 93.00 309 GLU A O 1
ATOM 2355 N N . PRO A 1 310 ? -12.807 18.065 15.716 1.00 91.31 310 PRO A N 1
ATOM 2356 C CA . PRO A 1 310 ? -11.971 19.062 15.038 1.00 91.31 310 PRO A CA 1
ATOM 2357 C C . PRO A 1 310 ? -10.679 19.411 15.790 1.00 91.31 310 PRO A C 1
ATOM 2359 O O . PRO A 1 310 ? -9.758 19.966 15.198 1.00 91.31 310 PRO A O 1
ATOM 2362 N N . GLU A 1 311 ? -10.599 19.088 17.082 1.00 92.25 311 GLU A N 1
ATOM 2363 C CA . GLU A 1 311 ? -9.411 19.312 17.914 1.00 92.25 311 GLU A CA 1
ATOM 2364 C C . GLU A 1 311 ? -8.298 18.282 17.652 1.00 92.25 311 GLU A C 1
ATOM 2366 O O . GLU A 1 311 ? -7.145 18.509 18.017 1.00 92.25 311 GLU A O 1
ATOM 2371 N N . ILE A 1 312 ? -8.614 17.156 16.999 1.00 89.94 312 ILE A N 1
ATOM 2372 C CA . ILE A 1 312 ? -7.627 16.127 16.669 1.00 89.94 312 ILE A CA 1
ATOM 2373 C C . ILE A 1 312 ? -6.954 16.461 15.339 1.00 89.94 312 ILE A C 1
ATOM 2375 O O . ILE A 1 312 ? -7.532 16.298 14.262 1.00 89.94 312 ILE A O 1
ATOM 2379 N N . ASP A 1 313 ? -5.675 16.827 15.404 1.00 88.81 313 ASP A N 1
ATOM 2380 C CA . ASP A 1 313 ? -4.827 16.966 14.219 1.00 88.81 313 ASP A CA 1
ATOM 2381 C C . ASP A 1 313 ? -4.390 15.588 13.695 1.00 88.81 313 ASP A C 1
ATOM 2383 O O . ASP A 1 313 ? -3.323 15.045 13.998 1.00 88.81 313 ASP A O 1
ATOM 2387 N N . ALA A 1 314 ? -5.292 14.980 12.928 1.00 89.69 314 ALA A N 1
ATOM 2388 C CA . ALA A 1 314 ? -5.108 13.645 12.396 1.00 89.69 314 ALA A CA 1
ATOM 2389 C C . ALA A 1 314 ? -4.173 13.614 11.170 1.00 89.69 314 ALA A C 1
ATOM 2391 O O . ALA A 1 314 ? -4.270 14.457 10.267 1.00 89.69 314 ALA A O 1
ATOM 2392 N N . PRO A 1 315 ? -3.321 12.576 11.032 1.00 88.38 315 PRO A N 1
ATOM 2393 C CA . PRO A 1 315 ? -2.447 12.421 9.880 1.00 88.38 315 PRO A CA 1
ATOM 2394 C C . PRO A 1 315 ? -3.250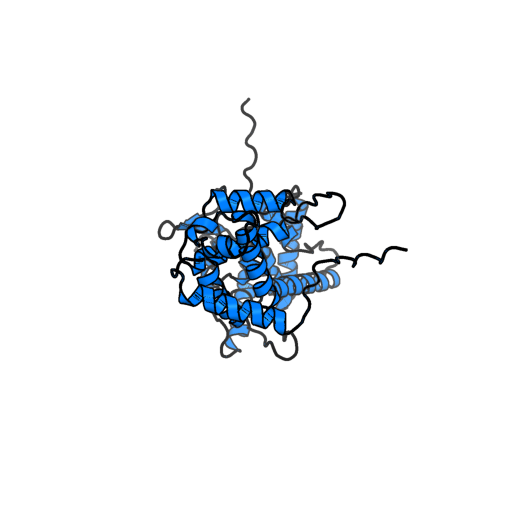 12.230 8.585 1.00 88.38 315 PRO A C 1
ATOM 2396 O O . PRO A 1 315 ? -3.746 11.147 8.256 1.00 88.38 315 PRO A O 1
ATOM 2399 N N . GLN A 1 316 ? -3.275 13.285 7.770 1.00 88.69 316 GLN A N 1
ATOM 2400 C CA . GLN A 1 316 ? -4.021 13.352 6.506 1.00 88.69 316 GLN A CA 1
ATOM 2401 C C . GLN A 1 316 ? -3.612 12.282 5.476 1.00 88.69 316 GLN A C 1
ATOM 2403 O O . GLN A 1 316 ? -4.345 11.987 4.529 1.00 88.69 316 GLN A O 1
ATOM 2408 N N . ARG A 1 317 ? -2.416 11.696 5.619 1.00 90.00 317 ARG A N 1
ATOM 2409 C CA . ARG A 1 317 ? -1.880 10.672 4.712 1.00 90.00 317 ARG A CA 1
ATOM 2410 C C . ARG A 1 317 ? -1.199 9.558 5.499 1.00 90.00 317 ARG A C 1
ATOM 2412 O O . ARG A 1 317 ? -0.379 9.838 6.369 1.00 90.00 317 ARG A O 1
ATOM 2419 N N . LEU A 1 318 ? -1.409 8.307 5.083 1.00 89.88 318 LEU A N 1
ATOM 2420 C CA . LEU A 1 318 ? -0.660 7.153 5.605 1.00 89.88 318 LEU A CA 1
ATOM 2421 C C . LEU A 1 318 ? 0.855 7.299 5.397 1.00 89.88 318 LEU A C 1
ATOM 2423 O O . LEU A 1 318 ? 1.637 6.849 6.223 1.00 89.88 318 LEU A O 1
ATOM 2427 N N . SER A 1 319 ? 1.294 7.999 4.345 1.00 84.06 319 SER A N 1
ATOM 2428 C CA . SER A 1 319 ? 2.715 8.309 4.145 1.00 84.06 319 SER A CA 1
ATOM 2429 C C . SER A 1 319 ? 3.302 9.184 5.257 1.00 84.06 319 SER A C 1
ATOM 2431 O O . SER A 1 319 ? 4.502 9.133 5.496 1.00 84.06 319 SER A O 1
ATOM 2433 N N . THR A 1 320 ? 2.491 10.008 5.930 1.00 85.19 320 THR A N 1
ATOM 2434 C CA . THR A 1 320 ? 2.937 10.766 7.106 1.00 85.19 320 THR A CA 1
ATOM 2435 C C . THR A 1 320 ? 3.192 9.817 8.266 1.00 85.19 320 THR A C 1
ATOM 2437 O O . THR A 1 320 ? 4.304 9.807 8.771 1.00 85.19 320 THR A O 1
ATOM 2440 N N . VAL A 1 321 ? 2.240 8.934 8.579 1.00 87.12 321 VAL A N 1
ATOM 2441 C CA . VAL A 1 321 ? 2.400 7.899 9.618 1.00 87.12 321 VAL A CA 1
ATOM 2442 C C . VAL A 1 321 ? 3.607 7.002 9.338 1.00 87.12 321 VAL A C 1
ATOM 2444 O O . VAL A 1 321 ? 4.403 6.734 10.229 1.00 87.12 321 VAL A O 1
ATOM 2447 N N . ARG A 1 322 ? 3.799 6.588 8.081 1.00 86.06 322 ARG A N 1
ATOM 2448 C CA . ARG A 1 322 ? 4.939 5.758 7.671 1.00 86.06 322 ARG A CA 1
ATOM 2449 C C . ARG A 1 322 ? 6.269 6.439 7.963 1.00 86.06 322 ARG A C 1
ATOM 2451 O O . ARG A 1 322 ? 7.181 5.802 8.472 1.00 86.06 322 ARG A O 1
ATOM 2458 N N . ARG A 1 323 ? 6.380 7.730 7.642 1.00 77.12 323 ARG A N 1
ATOM 2459 C CA . ARG A 1 323 ? 7.587 8.509 7.944 1.00 77.12 323 ARG A CA 1
ATOM 2460 C C . ARG A 1 323 ? 7.836 8.577 9.445 1.00 77.12 323 ARG A C 1
ATOM 2462 O O . ARG A 1 323 ? 8.986 8.467 9.847 1.00 77.12 323 ARG A O 1
ATOM 2469 N N . LEU A 1 324 ? 6.772 8.672 10.247 1.00 75.31 324 LEU A N 1
ATOM 2470 C CA . LEU A 1 324 ? 6.897 8.656 11.701 1.00 75.31 324 LEU A CA 1
ATOM 2471 C C . LEU A 1 324 ? 7.452 7.324 12.219 1.00 75.31 324 LEU A C 1
ATOM 2473 O O . LEU A 1 324 ? 8.408 7.315 12.987 1.00 75.31 324 LEU A O 1
ATOM 2477 N N . ALA A 1 325 ? 6.905 6.204 11.741 1.00 77.06 325 ALA A N 1
ATOM 2478 C CA . ALA A 1 325 ? 7.397 4.872 12.088 1.00 77.06 325 ALA A CA 1
ATOM 2479 C C . ALA A 1 325 ? 8.886 4.711 11.752 1.00 77.06 325 ALA A C 1
ATOM 2481 O O . ALA A 1 325 ? 9.669 4.227 12.570 1.00 77.06 325 ALA A O 1
ATOM 2482 N N . TRP A 1 326 ? 9.283 5.174 10.562 1.00 71.12 326 TRP A N 1
ATOM 2483 C CA . TRP A 1 326 ? 10.666 5.075 10.116 1.00 71.12 326 TRP A CA 1
ATOM 2484 C C . TRP A 1 326 ? 11.631 5.922 10.949 1.00 71.12 326 TRP A C 1
ATOM 2486 O O . TRP A 1 326 ? 12.715 5.452 11.288 1.00 71.12 326 TRP A O 1
ATOM 2496 N N . ALA A 1 327 ? 11.232 7.143 11.306 1.00 66.19 327 ALA A N 1
ATOM 2497 C CA . ALA A 1 327 ? 12.055 8.046 12.100 1.00 66.19 327 ALA A CA 1
ATOM 2498 C C . ALA A 1 327 ? 12.207 7.595 13.563 1.00 66.19 327 ALA A C 1
ATOM 2500 O O . ALA A 1 327 ? 13.265 7.806 14.143 1.00 66.19 327 ALA A O 1
ATOM 2501 N N . TYR A 1 328 ? 11.176 6.984 14.159 1.00 64.25 328 TYR A N 1
ATOM 2502 C CA . TYR A 1 328 ? 11.185 6.659 15.591 1.00 64.25 328 TYR A CA 1
ATOM 2503 C C . TYR A 1 328 ? 11.678 5.247 15.918 1.00 64.25 328 TYR A C 1
ATOM 2505 O O . TYR A 1 328 ? 12.321 5.053 16.944 1.00 64.25 328 TYR A O 1
ATOM 2513 N N . TRP A 1 329 ? 11.366 4.259 15.073 1.00 64.88 329 TRP A N 1
ATOM 2514 C CA . TRP A 1 329 ? 11.640 2.851 15.382 1.00 64.88 329 TRP A CA 1
ATOM 2515 C C . TRP A 1 329 ? 12.620 2.185 14.417 1.00 64.88 329 TRP A C 1
ATOM 2517 O O . TRP A 1 329 ? 13.283 1.232 14.810 1.00 64.88 329 TRP A O 1
ATOM 2527 N N . ILE A 1 330 ? 12.694 2.641 13.160 1.00 60.31 330 ILE A N 1
ATOM 2528 C CA . ILE A 1 330 ? 13.408 1.907 12.098 1.00 60.31 330 ILE A CA 1
ATOM 2529 C C . ILE A 1 330 ? 14.809 2.466 11.836 1.00 60.31 330 ILE A C 1
ATOM 2531 O O . ILE A 1 330 ? 15.713 1.723 11.465 1.00 60.31 330 ILE A O 1
ATOM 2535 N N . THR A 1 331 ? 15.014 3.765 12.045 1.00 56.44 331 THR A N 1
ATOM 2536 C CA . THR A 1 331 ? 16.335 4.382 11.892 1.00 56.44 331 THR A CA 1
ATOM 2537 C C . THR A 1 331 ? 17.091 4.268 13.216 1.00 56.44 331 THR A C 1
ATOM 2539 O O . THR A 1 331 ? 16.534 4.655 14.243 1.00 56.44 331 THR A O 1
ATOM 2542 N N . PRO A 1 332 ? 18.333 3.752 13.240 1.00 52.75 332 PRO A N 1
ATOM 2543 C CA . PRO A 1 332 ? 19.112 3.702 14.470 1.00 52.75 332 PRO A CA 1
ATOM 2544 C C . PRO A 1 332 ? 19.332 5.120 15.006 1.00 52.75 332 PRO A C 1
ATOM 2546 O O . PRO A 1 332 ? 19.723 6.020 14.259 1.00 52.75 332 PRO A O 1
ATOM 2549 N N . THR A 1 333 ? 19.104 5.319 16.305 1.00 50.28 333 THR A N 1
ATOM 2550 C CA . THR A 1 333 ? 19.525 6.541 16.994 1.00 50.28 333 THR A CA 1
ATOM 2551 C C . THR A 1 333 ? 21.035 6.681 16.789 1.00 50.28 333 THR A C 1
ATOM 2553 O O . THR A 1 333 ? 21.750 5.716 17.081 1.00 50.28 333 THR A O 1
ATOM 2556 N N . PRO A 1 334 ? 21.562 7.813 16.286 1.00 45.72 334 PRO A N 1
ATOM 2557 C CA . PRO A 1 334 ? 23.003 8.009 16.258 1.00 45.72 334 PRO A CA 1
ATOM 2558 C C . PRO A 1 334 ? 23.507 7.860 17.694 1.00 45.72 334 PRO A C 1
ATOM 2560 O O . PRO A 1 334 ? 23.075 8.584 18.594 1.00 45.72 334 PRO A O 1
ATOM 2563 N N . GLY A 1 335 ? 24.355 6.855 17.923 1.00 38.03 335 GLY A N 1
ATOM 2564 C CA . GLY A 1 335 ? 24.997 6.668 19.217 1.00 38.03 335 GLY A CA 1
ATOM 2565 C C . GLY A 1 335 ? 25.757 7.940 19.605 1.00 38.03 335 GLY A C 1
ATOM 2566 O O . GLY A 1 335 ? 26.136 8.716 18.719 1.00 38.03 335 GLY A O 1
ATOM 2567 N N . PRO A 1 336 ? 25.983 8.190 20.907 1.00 34.06 336 PRO A N 1
ATOM 2568 C CA . PRO A 1 336 ? 26.864 9.276 21.306 1.00 34.06 336 PRO A CA 1
ATOM 2569 C C . PRO A 1 336 ? 28.191 9.107 20.563 1.00 34.06 336 PRO A C 1
ATOM 2571 O O . PRO A 1 336 ? 28.754 8.010 20.549 1.00 34.06 336 PRO A O 1
ATOM 2574 N N . ALA A 1 337 ? 28.649 10.174 19.901 1.00 31.75 337 ALA A N 1
ATOM 2575 C CA . ALA A 1 337 ? 29.941 10.169 19.231 1.00 31.75 337 ALA A CA 1
ATOM 2576 C C . ALA A 1 337 ? 31.007 9.650 20.214 1.00 31.75 337 ALA A C 1
ATOM 2578 O O . ALA A 1 337 ? 30.954 10.028 21.394 1.00 31.75 337 ALA A O 1
ATOM 2579 N N . PRO A 1 338 ? 31.932 8.776 19.776 1.00 37.88 338 PRO A N 1
ATOM 2580 C CA . PRO A 1 338 ? 33.037 8.365 20.628 1.00 37.88 338 PRO A CA 1
ATOM 2581 C C . PRO A 1 338 ? 33.756 9.632 21.100 1.00 37.88 338 PRO A C 1
ATOM 2583 O O . PRO A 1 338 ? 34.133 10.471 20.280 1.00 37.88 338 PRO A O 1
ATOM 2586 N N . ARG A 1 339 ? 33.819 9.803 22.422 1.00 43.47 339 ARG A N 1
ATOM 2587 C CA . ARG A 1 339 ? 34.522 10.916 23.062 1.00 43.47 339 ARG A CA 1
ATOM 2588 C C . ARG A 1 339 ? 36.024 10.754 22.933 1.00 43.47 339 ARG A C 1
ATOM 2590 O O . ARG A 1 339 ? 36.483 9.594 23.028 1.00 43.47 339 ARG A O 1
#

Secondary structure (DSSP, 8-state):
--PPPP----------HHHHHHHHHHHHHHHTTS-TTBHHHHHHHHHHHHHTTS-HHHHHHHHHHHHHHHHHHTTT--HHHHTT-BHHHHHSHHHHHHHHHHHHTTTT---TTS-----PPPHHHHHHHHHHHHHHHHHTTPPPPPP----PPPPP--HHHHHHHHHHHHHHHHS--HHHHHHHHHHHHHHHH---HHHHHH-BGGGEEEETTEEEEEEPPPSS--TT-EE-TTT--EEEEEPHHHHHHHHHHHHHHHHHHHTSTT--TTBSSB-SS--STT--TTSBPPHHHHHHHHHHHHHHHHHH-TT----SSHHHHHHHHIIIIISPPPPPPP-

Sequence (339 aa):
MTPPRPRSGTWGVPESNEGRVAQACYYCLVIVLSPSDRVLAVLPDLIDELSSHASSSTTRQREWAITGALDHYTQGAGVKAMARVTVADLLSPAAVQDYLAAATEGRLRRRAGGPERIIPESPRTVRARASALRWLATRTQQPAPPAVHDPTPLIELTPHLAEHTVLTVRALRHQDNDMMSRAAAAIALVAAAGLTSEQLVSLRTDDLRSTGTGAWIRTDPPQHLPAAWQEDPEDGEVYAPLPPWGWGAVRVWMGLRRRLVSALEGADHRALFVTCAPNGRNVPPGMPLHARGLVRAHQRAIGTLATLEPEIDAPQRLSTVRRLAWAYWITPTPGPAPR

Organism: NCBI:txid1577474

pLDDT: mean 79.0, std 18.23, range [27.14, 96.88]

Foldseek 3Di:
DDDDDDDDDDPPPPPDPVVVVVVVVVLVVLLVPAPPQACSNVLVVVLVVCVVPDDPVLSVLLVVLLVLLLCVLQVVPDDVSSSPDGLCNSQPQVSLVVSLVCQQQQVSPDDPPDDPPRDRHDLVSSQSSLVSNQVSCVVSVHDRHDHDDDVPPQDADDPVQVVLLLVQLVLLQPPPDLLSLLLSLLLQVCLFALDALQRLLVAWPVQWDQDPVAIWGWDDADPDHFPQWDQDPPPRIIITTGDPSNVSSLVSNVVLLCVQQVVDDPAPNTGSDWACCDDPDPHGTNHRDHSVRSQVSNQVSVVVSCVVPVVRPHDNGSNNSSSNSCNPTVDDDPDPDDD